Protein AF-A0A2U3LT02-F1 (afdb_monomer_lite)

Radius of gyration: 19.65 Å; chains: 1; bounding box: 51×32×59 Å

pLDDT: mean 93.74, std 5.95, range [63.38, 98.81]

Foldseek 3Di:
DQDDAAPDDCVVCVPFDQDPLLVVLVVLVDDDPSSSVNNVSSVCRVCVPPDDDDQDDQWDQGPQWIKGPLSWWDKDWDPFWAAWKKKKWKKAWQDFVVGFFWKKWDLAADDDPPDDAQRVSQTWIARPDQGQTAGSHVPGRGSLPPQKDQDDRDDDDRHAIKMKMWTDHLQFQKIWMWIDPPPPDQIDTGMIGGDNVSRHTGIMITIPHGRGIMMIIHPIDMDGPDPDSDDPSND

Structure (mmCIF, N/CA/C/O backbone):
data_AF-A0A2U3LT02-F1
#
_entry.id   AF-A0A2U3LT02-F1
#
loop_
_atom_site.group_PDB
_atom_site.id
_atom_site.type_symbol
_atom_site.label_atom_id
_atom_site.label_alt_id
_atom_site.label_comp_id
_atom_site.label_asym_id
_atom_site.label_entity_id
_atom_site.label_seq_id
_atom_site.pdbx_PDB_ins_code
_atom_site.Cartn_x
_atom_site.Cartn_y
_atom_site.Cartn_z
_atom_site.occupancy
_atom_site.B_iso_or_equiv
_atom_site.auth_seq_id
_atom_site.auth_comp_id
_atom_site.auth_asym_id
_atom_site.auth_atom_id
_atom_site.pdbx_PDB_model_num
ATOM 1 N N . MET A 1 1 ? -13.932 -11.355 22.261 1.00 63.38 1 MET A N 1
ATOM 2 C CA . MET A 1 1 ? -14.801 -10.478 21.441 1.00 63.38 1 MET A CA 1
ATOM 3 C C . MET A 1 1 ? -16.186 -10.502 22.062 1.00 63.38 1 MET A C 1
ATOM 5 O O . MET A 1 1 ? -16.592 -11.580 22.478 1.00 63.38 1 MET A O 1
ATOM 9 N N . ILE A 1 2 ? -16.863 -9.357 22.192 1.00 79.06 2 ILE A N 1
ATOM 10 C CA . ILE A 1 2 ? -18.193 -9.286 22.823 1.00 79.06 2 ILE A CA 1
ATOM 11 C C . ILE A 1 2 ? -19.246 -9.413 21.728 1.00 79.06 2 ILE A C 1
ATOM 13 O O . ILE A 1 2 ? -19.571 -8.445 21.043 1.00 79.06 2 ILE A O 1
ATOM 17 N N . SER A 1 3 ? -19.717 -10.637 21.525 1.00 83.12 3 SER A N 1
ATOM 18 C CA . SER A 1 3 ? -20.750 -10.956 20.541 1.00 83.12 3 SER A CA 1
ATOM 19 C C . SER A 1 3 ? -22.130 -10.474 21.000 1.00 83.12 3 SER A C 1
ATOM 21 O O . SER A 1 3 ? -22.385 -10.375 22.198 1.00 83.12 3 SER A O 1
ATOM 23 N N . GLY A 1 4 ? -23.031 -10.222 20.048 1.00 89.50 4 GLY A N 1
ATOM 24 C CA . GLY A 1 4 ? -24.403 -9.777 20.314 1.00 89.50 4 GLY A CA 1
ATOM 25 C C . GLY A 1 4 ? -24.747 -8.458 19.612 1.00 89.50 4 GLY A C 1
ATOM 26 O O . GLY A 1 4 ? -23.957 -7.985 18.792 1.00 89.50 4 GLY A O 1
ATOM 27 N N . PRO A 1 5 ? -25.927 -7.875 19.900 1.00 93.50 5 PRO A N 1
ATOM 28 C CA . PRO A 1 5 ? -26.317 -6.570 19.369 1.00 93.50 5 PRO A CA 1
ATOM 29 C C . PRO A 1 5 ? -25.385 -5.452 19.862 1.00 93.50 5 PRO A C 1
ATOM 31 O O . PRO A 1 5 ? -24.591 -5.644 20.787 1.00 93.50 5 PRO A O 1
ATOM 34 N N . SER A 1 6 ? -25.488 -4.271 19.243 1.00 94.94 6 SER A N 1
ATOM 35 C CA . SER A 1 6 ? -24.774 -3.082 19.719 1.00 94.94 6 SER A CA 1
ATOM 36 C C . SER A 1 6 ? -25.142 -2.790 21.171 1.00 94.94 6 SER A C 1
ATOM 38 O O . SER A 1 6 ? -26.323 -2.757 21.519 1.00 94.94 6 SER A O 1
ATOM 40 N N . ILE A 1 7 ? -24.135 -2.560 22.013 1.00 96.38 7 ILE A N 1
ATOM 41 C CA . ILE A 1 7 ? -24.358 -2.115 23.394 1.00 96.38 7 ILE A CA 1
ATOM 42 C C . ILE A 1 7 ? -24.510 -0.597 23.495 1.00 96.38 7 ILE A C 1
ATOM 44 O O . ILE A 1 7 ? -24.854 -0.110 24.575 1.00 96.38 7 ILE A O 1
ATOM 48 N N . TYR A 1 8 ? -24.237 0.139 22.410 1.00 96.69 8 TYR A N 1
ATOM 49 C CA . TYR A 1 8 ? -24.378 1.588 22.385 1.00 96.69 8 TYR A CA 1
ATOM 50 C C . TYR A 1 8 ? -25.844 1.978 22.530 1.00 96.69 8 TYR A C 1
ATOM 52 O O . TYR A 1 8 ? -26.693 1.612 21.721 1.00 96.69 8 TYR A O 1
ATOM 60 N N . ASP A 1 9 ? -26.109 2.789 23.541 1.00 96.06 9 ASP A N 1
ATOM 61 C CA . ASP A 1 9 ? -27.354 3.513 23.715 1.00 96.06 9 ASP A CA 1
ATOM 62 C C . ASP A 1 9 ? -26.999 4.951 24.089 1.00 96.06 9 ASP A C 1
ATOM 64 O O . ASP A 1 9 ? -26.159 5.192 24.963 1.00 96.06 9 ASP A O 1
ATOM 68 N N . ARG A 1 10 ? -27.633 5.921 23.428 1.00 94.75 10 ARG A N 1
ATOM 69 C CA . ARG A 1 10 ? -27.275 7.335 23.582 1.00 94.75 10 ARG A CA 1
ATOM 70 C C . ARG A 1 10 ? -27.433 7.814 25.026 1.00 94.75 10 ARG A C 1
ATOM 72 O O . ARG A 1 10 ? -26.634 8.630 25.478 1.00 94.75 10 ARG A O 1
ATOM 79 N N . ALA A 1 11 ? -28.434 7.318 25.755 1.00 96.25 11 ALA A N 1
ATOM 80 C CA . ALA A 1 11 ? -28.650 7.709 27.143 1.00 96.25 11 ALA A CA 1
ATOM 81 C C . ALA A 1 11 ? -27.605 7.079 28.077 1.00 96.25 11 ALA A C 1
ATOM 83 O O . ALA A 1 11 ? -27.086 7.776 28.953 1.00 96.25 11 ALA A O 1
ATOM 84 N N . ARG A 1 12 ? -27.248 5.805 27.861 1.00 94.62 12 ARG A N 1
ATOM 85 C CA . ARG A 1 12 ? -26.209 5.092 28.629 1.00 94.62 12 ARG A CA 1
ATOM 86 C C . ARG A 1 12 ? -24.814 5.686 28.439 1.00 94.62 12 ARG A C 1
ATOM 88 O O . ARG A 1 12 ? -24.060 5.755 29.403 1.00 94.62 12 ARG A O 1
ATOM 95 N N . PHE A 1 13 ? -24.483 6.128 27.227 1.00 96.56 13 PHE A N 1
ATOM 96 C CA . PHE A 1 13 ? -23.142 6.615 26.878 1.00 96.56 13 PHE A CA 1
ATOM 97 C C . PHE A 1 13 ? -22.995 8.142 26.919 1.00 96.56 13 PHE A C 1
ATOM 99 O O . PHE A 1 13 ? -21.921 8.651 26.622 1.00 96.56 13 PHE A O 1
ATOM 106 N N . ARG A 1 14 ? -24.026 8.894 27.332 1.00 95.50 14 ARG A N 1
ATOM 107 C CA . ARG A 1 14 ? -24.027 10.372 27.287 1.00 95.50 14 ARG A CA 1
ATOM 108 C C . ARG A 1 14 ? -22.868 11.057 28.028 1.00 95.50 14 ARG A C 1
ATOM 110 O O . ARG A 1 14 ? -22.516 12.174 27.678 1.00 95.50 14 ARG A O 1
ATOM 117 N N . ASN A 1 15 ? -22.321 10.408 29.059 1.00 95.44 15 ASN A N 1
ATOM 118 C CA . ASN A 1 15 ? -21.238 10.930 29.903 1.00 95.44 15 ASN A CA 1
ATOM 119 C C . ASN A 1 15 ? -19.912 10.177 29.694 1.00 95.44 15 ASN A C 1
ATOM 121 O O . ASN A 1 15 ? -18.963 10.390 30.445 1.00 95.44 15 ASN A O 1
ATOM 125 N N . VAL A 1 16 ? -19.859 9.262 28.725 1.00 96.94 16 VAL A N 1
ATOM 126 C CA . VAL A 1 16 ? -18.651 8.505 28.399 1.00 96.94 16 VAL A CA 1
ATOM 127 C C . VAL A 1 16 ? -17.883 9.277 27.334 1.00 96.94 16 VAL A C 1
ATOM 129 O O . VAL A 1 16 ? -18.440 9.616 26.291 1.00 96.94 16 VAL A O 1
ATOM 132 N N . VAL A 1 17 ? -16.602 9.543 27.585 1.00 94.94 17 VAL A N 1
ATOM 133 C CA . VAL A 1 17 ? -15.714 10.139 26.582 1.00 94.94 17 VAL A CA 1
ATOM 134 C C . VAL A 1 17 ? -15.254 9.032 25.641 1.00 94.94 17 VAL A C 1
ATOM 136 O O . VAL A 1 17 ? -14.411 8.214 26.007 1.00 94.94 17 VAL A O 1
ATOM 139 N N . LEU A 1 18 ? -15.828 8.995 24.440 1.00 93.44 18 LEU A N 1
ATOM 140 C CA . LEU A 1 18 ? -15.434 8.042 23.410 1.00 93.44 18 LEU A CA 1
ATOM 141 C C . LEU A 1 18 ? -14.112 8.469 22.767 1.00 93.44 18 LEU A C 1
ATOM 143 O O . LEU A 1 18 ? -13.862 9.653 22.536 1.00 93.44 18 LEU A O 1
ATOM 147 N N . ARG A 1 19 ? -13.245 7.499 22.470 1.00 87.25 19 ARG A N 1
ATOM 148 C CA . ARG A 1 19 ? -12.036 7.753 21.672 1.00 87.25 19 ARG A CA 1
ATOM 149 C C . ARG A 1 19 ? -12.399 7.970 20.196 1.00 87.25 19 ARG A C 1
ATOM 151 O O . ARG A 1 19 ? -13.387 7.392 19.740 1.00 87.25 19 ARG A O 1
ATOM 158 N N . PRO A 1 20 ? -11.551 8.666 19.409 1.00 80.50 20 PRO A N 1
ATOM 159 C CA . PRO A 1 20 ? -11.800 8.881 17.981 1.00 80.50 20 PRO A CA 1
ATOM 160 C C . PRO A 1 20 ? -12.071 7.590 17.195 1.00 80.50 20 PRO A C 1
ATOM 162 O O . PRO A 1 20 ? -12.988 7.543 16.384 1.00 80.50 20 PRO A O 1
ATOM 165 N N . GLU A 1 21 ? -11.334 6.507 17.475 1.00 77.50 21 GLU A N 1
ATOM 166 C CA . GLU A 1 21 ? -11.564 5.209 16.818 1.00 77.50 21 GLU A CA 1
ATOM 167 C C . GLU A 1 21 ? -12.936 4.600 17.161 1.00 77.50 21 GLU A C 1
ATOM 169 O O . GLU A 1 21 ? -13.558 3.962 16.310 1.00 77.50 21 GLU A O 1
ATOM 174 N N . THR A 1 22 ? -13.428 4.808 18.387 1.00 89.31 22 THR A N 1
ATOM 175 C CA . THR A 1 22 ? -14.737 4.319 18.832 1.00 89.31 22 THR A CA 1
ATOM 176 C C . THR A 1 22 ? -15.849 5.109 18.161 1.00 89.31 22 THR A C 1
ATOM 178 O O . THR A 1 22 ? -16.798 4.512 17.660 1.00 89.31 22 THR A O 1
ATOM 181 N N . GLU A 1 23 ? -15.720 6.437 18.098 1.00 89.00 23 GLU A N 1
ATOM 182 C CA . GLU A 1 23 ? -16.675 7.311 17.408 1.00 89.00 23 GLU A CA 1
ATOM 183 C C . GLU A 1 23 ? -16.735 7.005 15.910 1.00 89.00 23 GLU A C 1
ATOM 185 O O . GLU A 1 23 ? -17.820 6.833 15.352 1.00 89.00 23 GLU A O 1
ATOM 190 N N . GLN A 1 24 ? -15.574 6.869 15.269 1.00 78.88 24 GLN A N 1
ATOM 191 C CA . GLN A 1 24 ? -15.480 6.556 13.848 1.00 78.88 24 GLN A CA 1
ATOM 192 C C . GLN A 1 24 ? -16.091 5.187 13.537 1.00 78.88 24 GLN A C 1
ATOM 194 O O . GLN A 1 24 ? -16.801 5.043 12.540 1.00 78.88 24 GLN A O 1
ATOM 199 N N . LEU A 1 25 ? -15.840 4.179 14.380 1.00 82.44 25 LEU A N 1
ATOM 200 C CA . LEU A 1 25 ? -16.425 2.853 14.201 1.00 82.44 25 LEU A CA 1
ATOM 201 C C . LEU A 1 25 ? -17.931 2.857 14.492 1.00 82.44 25 LEU A C 1
ATOM 203 O O . LEU A 1 25 ? -18.671 2.163 13.805 1.00 82.44 25 LEU A O 1
ATOM 207 N N . LEU A 1 26 ? -18.406 3.651 15.455 1.00 91.00 26 LEU A N 1
ATOM 208 C CA . LEU A 1 26 ? -19.832 3.805 15.747 1.00 91.00 26 LEU A CA 1
ATOM 209 C C . LEU A 1 26 ? -20.594 4.402 14.554 1.00 91.00 26 LEU A C 1
ATOM 211 O O . LEU A 1 26 ? -21.665 3.909 14.207 1.00 91.00 26 LEU A O 1
ATOM 215 N N . GLN A 1 27 ? -20.025 5.413 13.890 1.00 87.56 27 GLN A N 1
ATOM 216 C CA . GLN A 1 27 ? -20.626 6.059 12.713 1.00 87.56 27 GLN A CA 1
ATOM 217 C C . GLN A 1 27 ? -20.763 5.121 11.502 1.00 87.56 27 GLN A C 1
ATOM 219 O O . GLN A 1 27 ? -21.614 5.349 10.646 1.00 87.56 27 GLN A O 1
ATOM 224 N N . GLN A 1 28 ? -19.966 4.050 11.440 1.00 82.25 28 GLN A N 1
ATOM 225 C CA . GLN A 1 28 ? -19.998 3.068 10.349 1.00 82.25 28 GLN A CA 1
ATOM 226 C C . GLN A 1 28 ? -21.152 2.058 10.459 1.00 82.25 28 GLN A C 1
ATOM 228 O O . GLN A 1 28 ? -21.311 1.239 9.559 1.00 82.25 28 GLN A O 1
ATOM 233 N N . ASN A 1 29 ? -21.952 2.087 11.535 1.00 86.50 29 ASN A N 1
ATOM 234 C CA . ASN A 1 29 ? -23.017 1.106 11.803 1.00 86.50 29 ASN A CA 1
ATOM 235 C C . ASN A 1 29 ? -22.556 -0.355 11.585 1.00 86.50 29 ASN A C 1
ATOM 237 O O . ASN A 1 29 ? -23.134 -1.086 10.773 1.00 86.50 29 ASN A O 1
ATOM 241 N N . PRO A 1 30 ? -21.486 -0.790 12.275 1.00 85.44 30 PRO A N 1
ATOM 242 C CA . PRO A 1 30 ? -20.782 -2.016 11.945 1.00 85.44 30 PRO A CA 1
ATOM 243 C C . PRO A 1 30 ? -21.612 -3.259 12.273 1.00 85.44 30 PRO A C 1
ATOM 245 O O . PRO A 1 30 ? -22.460 -3.260 13.166 1.00 85.44 30 PRO A O 1
ATOM 248 N N . SER A 1 31 ? -21.295 -4.361 11.596 1.00 86.31 31 SER A N 1
ATOM 249 C CA . SER A 1 31 ? -21.893 -5.679 11.832 1.00 86.31 31 SER A CA 1
ATOM 250 C C . SER A 1 31 ? -20.818 -6.752 12.065 1.00 86.31 31 SER A C 1
ATOM 252 O O . SER A 1 31 ? -19.615 -6.501 11.944 1.00 86.31 31 SER A O 1
ATOM 254 N N . GLY A 1 32 ? -21.233 -7.954 12.476 1.00 87.50 32 GLY A N 1
ATOM 255 C CA . GLY A 1 32 ? -20.336 -9.102 12.649 1.00 87.50 32 GLY A CA 1
ATOM 256 C C . GLY A 1 32 ? -19.151 -8.830 13.587 1.00 87.50 32 GLY A C 1
ATOM 257 O O . GLY A 1 32 ? -19.319 -8.360 14.714 1.00 87.50 32 GLY A O 1
ATOM 258 N N . GLN A 1 33 ? -17.931 -9.127 13.130 1.00 82.75 33 GLN A N 1
ATOM 259 C CA . GLN A 1 33 ? -16.714 -8.912 13.924 1.00 82.75 33 GLN A CA 1
ATOM 260 C C . GLN A 1 33 ? -16.462 -7.432 14.244 1.00 82.75 33 GLN A C 1
ATOM 262 O O . GLN A 1 33 ? -15.985 -7.116 15.334 1.00 82.75 33 GLN A O 1
ATOM 267 N N . GLN A 1 34 ? -16.813 -6.515 13.340 1.00 82.38 34 GLN A N 1
ATOM 268 C CA . GLN A 1 34 ? -16.650 -5.084 13.591 1.00 82.38 34 GLN A CA 1
ATOM 269 C C . GLN A 1 34 ? -17.609 -4.588 14.674 1.00 82.38 34 GLN A C 1
ATOM 271 O O . GLN A 1 34 ? -17.206 -3.785 15.510 1.00 82.38 34 GLN A O 1
ATOM 276 N N . LEU A 1 35 ? -18.832 -5.129 14.734 1.00 90.25 35 LEU A N 1
ATOM 277 C CA . LEU A 1 35 ? -19.764 -4.847 15.829 1.00 90.25 35 LEU A CA 1
ATOM 278 C C . LEU A 1 35 ? -19.231 -5.360 17.168 1.00 90.25 35 LEU A C 1
ATOM 280 O O . LEU A 1 35 ? -19.237 -4.644 18.166 1.00 90.25 35 LEU A O 1
ATOM 284 N N . ALA A 1 36 ? -18.707 -6.585 17.188 1.00 89.31 36 ALA A N 1
ATOM 285 C CA . ALA A 1 36 ? -18.124 -7.146 18.402 1.00 89.31 36 ALA A CA 1
ATOM 286 C C . ALA A 1 36 ? -16.883 -6.367 18.879 1.00 89.31 36 ALA A C 1
ATOM 288 O O . ALA A 1 36 ? -16.612 -6.302 20.083 1.00 89.31 36 ALA A O 1
ATOM 289 N N . ARG A 1 37 ? -16.143 -5.750 17.947 1.00 87.81 37 ARG A N 1
ATOM 290 C CA . ARG A 1 37 ? -15.075 -4.796 18.256 1.00 87.81 37 ARG A CA 1
ATOM 291 C C . ARG A 1 37 ? -15.627 -3.477 18.794 1.00 87.81 37 ARG A C 1
ATOM 293 O O . ARG A 1 37 ? -15.114 -3.014 19.807 1.00 87.81 37 ARG A O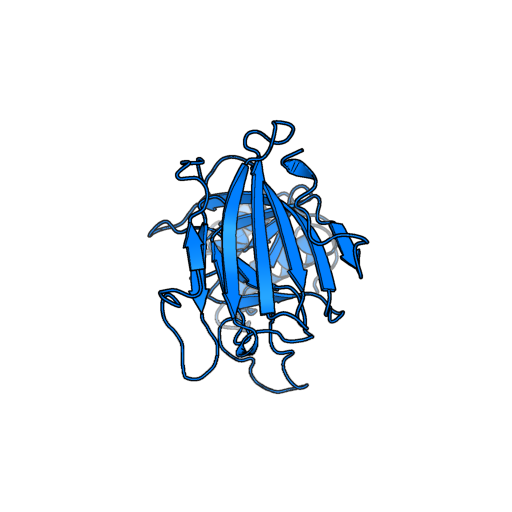 1
ATOM 300 N N . LEU A 1 38 ? -16.650 -2.896 18.165 1.00 91.38 38 LEU A N 1
ATOM 301 C CA . LEU A 1 38 ? -17.301 -1.675 18.651 1.00 91.38 38 LEU A CA 1
ATOM 302 C C . LEU A 1 38 ? -17.771 -1.857 20.098 1.00 91.38 38 LEU A C 1
ATOM 304 O O . LEU A 1 38 ? -17.440 -1.047 20.956 1.00 91.38 38 LEU A O 1
ATOM 308 N N . ASN A 1 39 ? -18.440 -2.972 20.394 1.00 95.50 39 ASN A N 1
ATOM 309 C CA . ASN A 1 39 ? -18.869 -3.310 21.750 1.00 95.50 39 ASN A CA 1
ATOM 310 C C . ASN A 1 39 ? -17.696 -3.373 22.742 1.00 95.50 39 ASN A C 1
ATOM 312 O O . ASN A 1 39 ? -17.829 -2.932 23.880 1.00 95.50 39 ASN A O 1
ATOM 316 N N . LYS A 1 40 ? -16.534 -3.882 22.319 1.00 93.00 40 LYS A N 1
ATOM 317 C CA . LYS A 1 40 ? -15.322 -3.891 23.149 1.00 93.00 40 LYS A CA 1
ATOM 318 C C . LYS A 1 40 ? -14.806 -2.480 23.426 1.00 93.00 40 LYS A C 1
ATOM 320 O O . LYS A 1 40 ? -14.565 -2.157 24.584 1.00 93.00 40 LYS A O 1
ATOM 325 N N . LEU A 1 41 ? -14.681 -1.651 22.391 1.00 92.31 41 LEU A N 1
ATOM 326 C CA . LEU A 1 41 ? -14.196 -0.275 22.528 1.00 92.31 41 LEU A CA 1
ATOM 327 C C . LEU A 1 41 ? -15.123 0.571 23.410 1.00 92.31 41 LEU A C 1
ATOM 329 O O . LEU A 1 41 ? -14.647 1.293 24.277 1.00 92.31 41 LEU A O 1
ATOM 333 N N . LEU A 1 42 ? -16.440 0.406 23.261 1.00 95.56 42 LEU A N 1
ATOM 334 C CA . LEU A 1 42 ? -17.440 1.060 24.105 1.00 95.56 42 LEU A CA 1
ATOM 335 C C . LEU A 1 42 ? -17.283 0.695 25.588 1.00 95.56 42 LEU A C 1
ATOM 337 O O . LEU A 1 42 ? -17.382 1.574 26.440 1.00 95.56 42 LEU A O 1
ATOM 341 N N . LEU A 1 43 ? -17.022 -0.576 25.918 1.00 95.81 43 LEU A N 1
ATOM 342 C CA . LEU A 1 43 ? -16.752 -0.957 27.308 1.00 95.81 43 LEU A CA 1
ATOM 343 C C . LEU A 1 43 ? -15.437 -0.366 27.820 1.00 95.81 43 LEU A C 1
ATOM 345 O O . LEU A 1 43 ? -15.406 0.148 28.932 1.00 95.81 43 LEU A O 1
ATOM 349 N N . GLU A 1 44 ? -14.364 -0.417 27.033 1.00 94.56 44 GLU A N 1
ATOM 350 C CA . GLU A 1 44 ? -13.074 0.164 27.428 1.00 94.56 44 GLU A CA 1
ATOM 351 C C . GLU A 1 44 ? -13.176 1.672 27.695 1.00 94.56 44 GLU A C 1
ATOM 353 O O . GLU A 1 44 ? -12.587 2.167 28.654 1.00 94.56 44 GLU A O 1
ATOM 358 N N . ASP A 1 45 ? -13.956 2.390 26.884 1.00 94.62 45 ASP A N 1
ATOM 359 C CA . ASP A 1 45 ? -14.185 3.827 27.048 1.00 94.62 45 ASP A CA 1
ATOM 360 C C . ASP A 1 45 ? -15.081 4.128 28.260 1.00 94.62 45 ASP A C 1
ATOM 362 O O . ASP A 1 45 ? -14.866 5.120 28.954 1.00 94.62 45 ASP A O 1
ATOM 366 N N . ALA A 1 46 ? -16.058 3.261 28.555 1.00 96.44 46 ALA A N 1
ATOM 367 C CA . ALA A 1 46 ? -16.940 3.395 29.716 1.00 96.44 46 ALA A CA 1
ATOM 368 C C . ALA A 1 46 ? -16.259 3.038 31.051 1.00 96.44 46 ALA A C 1
ATOM 370 O O . ALA A 1 46 ? -16.673 3.542 32.095 1.00 96.44 46 ALA A O 1
ATOM 371 N N . TYR A 1 47 ? -15.222 2.194 31.025 1.00 95.56 47 TYR A N 1
ATOM 372 C CA . TYR A 1 47 ? -14.519 1.702 32.216 1.00 95.56 47 TYR A CA 1
ATOM 373 C C . TYR A 1 47 ? -12.986 1.859 32.114 1.00 95.56 47 TYR A C 1
ATOM 375 O O . TYR A 1 47 ? -12.255 0.880 32.275 1.00 95.56 47 TYR A O 1
ATOM 383 N N . PRO A 1 48 ? -12.455 3.078 31.896 1.00 92.94 48 PRO A N 1
ATOM 384 C CA . PRO A 1 48 ? -11.037 3.289 31.591 1.00 92.94 48 PRO A CA 1
ATOM 385 C C . PRO A 1 48 ? -10.082 2.995 32.762 1.00 92.94 48 PRO A C 1
ATOM 387 O O . PRO A 1 48 ? -8.882 2.866 32.537 1.00 92.94 48 PRO A O 1
ATOM 390 N N . GLY A 1 49 ? -10.591 2.921 33.998 1.00 93.62 49 GLY A N 1
ATOM 391 C CA . GLY A 1 49 ? -9.820 2.527 35.185 1.00 93.62 49 GLY A CA 1
ATOM 392 C C . GLY A 1 49 ? -9.789 1.016 35.442 1.00 93.62 49 GLY A C 1
ATOM 393 O O . GLY A 1 49 ? -8.893 0.543 36.130 1.00 93.62 49 GLY A O 1
ATOM 394 N N . GLU A 1 50 ? -10.734 0.266 34.867 1.00 95.62 50 GLU A N 1
ATOM 395 C CA . GLU A 1 50 ? -10.905 -1.176 35.113 1.00 95.62 50 GLU A CA 1
ATOM 396 C C . GLU A 1 50 ? -10.460 -2.024 33.918 1.00 95.62 50 GLU A C 1
ATOM 398 O O . GLU A 1 50 ? -10.029 -3.167 34.070 1.00 95.62 50 GLU A O 1
ATOM 403 N N . LEU A 1 51 ? -10.577 -1.478 32.704 1.00 91.75 51 LEU A N 1
ATOM 404 C CA . LEU A 1 51 ? -10.259 -2.176 31.469 1.00 91.75 51 LEU A CA 1
ATOM 405 C C . LEU A 1 51 ? -9.024 -1.571 30.811 1.00 91.75 51 LEU A C 1
ATOM 407 O O . LEU A 1 51 ? -8.967 -0.381 30.500 1.00 91.75 51 LEU A O 1
ATOM 411 N N . ALA A 1 52 ? -8.043 -2.429 30.531 1.00 86.25 52 ALA A N 1
ATOM 412 C CA . ALA A 1 52 ? -6.929 -2.062 29.675 1.00 86.25 52 ALA A CA 1
ATOM 413 C C . ALA A 1 52 ? -7.447 -1.735 28.269 1.00 86.25 52 ALA A C 1
ATOM 415 O O . ALA A 1 52 ? -8.212 -2.502 27.677 1.00 86.25 52 ALA A O 1
ATOM 416 N N . LYS A 1 53 ? -6.992 -0.608 27.720 1.00 84.81 53 LYS A N 1
ATOM 417 C CA . LYS A 1 53 ? -7.318 -0.214 26.349 1.00 84.81 53 LYS A CA 1
ATOM 418 C C . LYS A 1 53 ? -6.729 -1.226 25.374 1.00 84.81 53 LYS A C 1
ATOM 420 O O . LYS A 1 53 ? -5.544 -1.559 25.448 1.00 84.81 53 LYS A O 1
ATOM 425 N N . SER A 1 54 ? -7.546 -1.684 24.433 1.00 76.62 54 SER A N 1
ATOM 426 C CA . SER A 1 54 ? -7.053 -2.433 23.287 1.00 76.62 54 SER A CA 1
ATOM 427 C C . SER A 1 54 ? -6.080 -1.581 22.496 1.00 76.62 54 SER A C 1
ATOM 429 O O . SER A 1 54 ? -6.296 -0.382 22.315 1.00 76.62 54 SER A O 1
ATOM 431 N N . VAL A 1 55 ? -5.045 -2.229 21.963 1.00 70.00 55 VAL A N 1
ATOM 432 C CA . VAL A 1 55 ? -4.253 -1.632 20.891 1.00 70.00 55 VAL A CA 1
ATOM 433 C C . VAL A 1 55 ? -5.188 -1.314 19.727 1.00 70.00 55 VAL A C 1
ATOM 435 O O . VAL A 1 55 ? -5.962 -2.165 19.276 1.00 70.00 55 VAL A O 1
ATOM 438 N N . SER A 1 56 ? -5.147 -0.068 19.276 1.00 69.25 56 SER A N 1
ATOM 439 C CA . SER A 1 56 ? -5.880 0.385 18.104 1.00 69.25 56 SER A CA 1
ATOM 440 C C . SER A 1 56 ? -5.416 -0.423 16.893 1.00 69.25 56 SER A C 1
ATOM 442 O O . SER A 1 56 ? -4.220 -0.542 16.614 1.00 69.25 56 SER A O 1
ATOM 444 N N . THR A 1 57 ? -6.348 -1.042 16.165 1.00 75.25 57 THR A N 1
ATOM 445 C CA . THR A 1 57 ? -5.963 -1.787 14.957 1.00 75.25 57 THR A CA 1
ATOM 446 C C . THR A 1 57 ? -5.441 -0.795 13.926 1.00 75.25 57 THR A C 1
ATOM 448 O O . THR A 1 57 ? -6.154 0.156 13.616 1.00 75.25 57 THR A O 1
ATOM 451 N N . GLY A 1 58 ? -4.272 -1.034 13.335 1.00 86.69 58 GLY A N 1
ATOM 452 C CA . GLY A 1 58 ? -3.748 -0.156 12.279 1.00 86.69 58 GLY A CA 1
ATOM 453 C C . GLY A 1 58 ? -4.588 -0.130 11.000 1.00 86.69 58 GLY A C 1
ATOM 454 O O . GLY A 1 58 ? -4.555 0.853 10.270 1.00 86.69 58 GLY A O 1
ATOM 455 N N . TRP A 1 59 ? -5.359 -1.193 10.748 1.00 91.56 59 TRP A N 1
ATOM 456 C CA . TRP A 1 59 ? -6.068 -1.411 9.488 1.00 91.56 59 TRP A CA 1
ATOM 457 C C . TRP A 1 59 ? -7.437 -2.052 9.713 1.00 91.56 59 TRP A C 1
ATOM 459 O O . TRP A 1 59 ? -7.609 -2.862 10.631 1.00 91.56 59 TRP A O 1
ATOM 469 N N . VAL A 1 60 ? -8.403 -1.706 8.866 1.00 88.88 60 VAL A N 1
ATOM 470 C CA . VAL A 1 60 ? -9.763 -2.263 8.838 1.00 88.88 60 VAL A CA 1
ATOM 471 C C . VAL A 1 60 ? -10.223 -2.484 7.398 1.00 88.88 60 VAL A C 1
ATOM 473 O O . VAL A 1 60 ? -9.582 -2.025 6.461 1.00 88.88 60 VAL A O 1
ATOM 476 N N . VAL A 1 61 ? -11.346 -3.177 7.216 1.00 87.88 61 VAL A N 1
ATOM 477 C CA . VAL A 1 61 ? -12.075 -3.184 5.940 1.00 87.88 61 VAL A CA 1
ATOM 478 C C . VAL A 1 61 ? -13.275 -2.255 6.077 1.00 87.88 61 VAL A C 1
ATOM 480 O O . VAL A 1 61 ? -14.091 -2.454 6.971 1.00 87.88 61 VAL A O 1
ATOM 483 N N . LYS A 1 62 ? -13.394 -1.251 5.218 1.00 83.44 62 LYS A N 1
ATOM 484 C CA . LYS A 1 62 ? -14.470 -0.257 5.226 1.00 83.44 62 LYS A CA 1
ATOM 485 C C . LYS A 1 62 ? -14.953 -0.064 3.794 1.00 83.44 62 LYS A C 1
ATOM 487 O O . LYS A 1 62 ? -14.141 0.193 2.913 1.00 83.44 62 LYS A O 1
ATOM 492 N N . ASP A 1 63 ? -16.251 -0.240 3.558 1.00 87.62 63 ASP A N 1
ATOM 493 C CA . ASP A 1 63 ? -16.885 -0.037 2.245 1.00 87.62 63 ASP A CA 1
ATOM 494 C C . ASP A 1 63 ? -16.182 -0.774 1.083 1.00 87.62 63 ASP A C 1
ATOM 496 O O . ASP A 1 63 ? -16.036 -0.260 -0.024 1.00 87.62 63 ASP A O 1
ATOM 500 N N . GLY A 1 64 ? -15.700 -1.995 1.347 1.00 89.56 64 GLY A N 1
ATOM 501 C CA . GLY A 1 64 ? -14.971 -2.813 0.369 1.00 89.56 64 GLY A CA 1
ATOM 502 C C . GLY A 1 64 ? -13.503 -2.422 0.152 1.00 89.56 64 GLY A C 1
ATOM 503 O O . GLY A 1 64 ? -12.827 -3.056 -0.656 1.00 89.56 64 GLY A O 1
ATOM 504 N N . ALA A 1 65 ? -12.987 -1.428 0.878 1.00 95.56 65 ALA A N 1
ATOM 505 C CA . ALA A 1 65 ? -11.580 -1.045 0.878 1.00 95.56 65 ALA A CA 1
ATOM 506 C C . ALA A 1 65 ? -10.871 -1.499 2.158 1.00 95.56 65 ALA A C 1
ATOM 508 O O . ALA A 1 65 ? -11.418 -1.439 3.257 1.00 95.56 65 ALA A O 1
ATOM 509 N N . MET A 1 66 ? -9.619 -1.920 2.027 1.00 96.38 66 MET A N 1
ATOM 510 C CA . MET A 1 66 ? -8.673 -1.956 3.133 1.00 96.38 66 MET A CA 1
ATOM 511 C C . MET A 1 66 ? -8.298 -0.513 3.481 1.00 96.38 66 MET A C 1
ATOM 513 O O . MET A 1 66 ? -7.751 0.197 2.642 1.00 96.38 66 MET A O 1
ATOM 517 N N . ALA A 1 67 ? -8.602 -0.087 4.703 1.00 95.31 67 ALA A N 1
ATOM 518 C CA . ALA A 1 67 ? -8.422 1.280 5.164 1.00 95.31 67 ALA A CA 1
ATOM 519 C C . ALA A 1 67 ? -7.470 1.337 6.361 1.00 95.31 67 ALA A C 1
ATOM 521 O O . ALA A 1 67 ? -7.624 0.555 7.309 1.00 95.31 67 ALA A O 1
ATOM 522 N N . SER A 1 68 ? -6.508 2.258 6.345 1.00 94.06 68 SER A N 1
ATOM 523 C CA . SER A 1 68 ? -5.749 2.583 7.553 1.00 94.06 68 SER A CA 1
ATOM 524 C C . SER A 1 68 ? -6.635 3.360 8.532 1.00 94.06 68 SER A C 1
ATOM 526 O O . SER A 1 68 ? -7.603 4.025 8.160 1.00 94.06 68 SER A O 1
ATOM 528 N N . THR A 1 69 ? -6.327 3.249 9.820 1.00 89.94 69 THR A N 1
ATOM 529 C CA . THR A 1 69 ? -7.106 3.895 10.891 1.00 89.94 69 THR A CA 1
ATOM 530 C C . THR A 1 69 ? -6.448 5.158 11.439 1.00 89.94 69 THR A C 1
ATOM 532 O O . THR A 1 69 ? -6.936 5.723 12.415 1.00 89.94 69 THR A O 1
ATOM 535 N N . GLY A 1 70 ? -5.302 5.564 10.886 1.00 87.75 70 GLY A N 1
ATOM 536 C CA . GLY A 1 70 ? -4.475 6.637 11.436 1.00 87.75 70 GLY A CA 1
ATOM 537 C C . GLY A 1 70 ? -3.863 6.309 12.803 1.00 87.75 70 GLY A C 1
ATOM 538 O O . GLY A 1 70 ? -3.328 7.199 13.461 1.00 87.75 70 GLY A O 1
ATOM 539 N N . SER A 1 71 ? -3.927 5.061 13.276 1.00 86.19 71 SER A N 1
ATOM 540 C CA . SER A 1 71 ? -3.571 4.748 14.661 1.00 86.19 71 SER A CA 1
ATOM 541 C C . SER A 1 71 ? -2.080 4.828 14.995 1.00 86.19 71 SER A C 1
ATOM 543 O O . SER A 1 71 ? -1.713 4.799 16.171 1.00 86.19 71 SER A O 1
ATOM 545 N N . GLY A 1 72 ? -1.212 4.915 13.989 1.00 85.81 72 GLY A N 1
ATOM 546 C CA . GLY A 1 72 ? 0.228 4.946 14.191 1.00 85.81 72 GLY A CA 1
ATOM 547 C C . GLY A 1 72 ? 1.004 4.861 12.888 1.00 85.81 72 GLY A C 1
ATOM 548 O O . GLY A 1 72 ? 0.463 5.065 11.812 1.00 85.81 72 GLY A O 1
ATOM 549 N N . ARG A 1 73 ? 2.284 4.514 12.991 1.00 90.88 73 ARG A N 1
ATOM 550 C CA . ARG A 1 73 ? 3.106 4.091 11.856 1.00 90.88 73 ARG A CA 1
ATOM 551 C C . ARG A 1 73 ? 3.116 2.570 11.796 1.00 90.88 73 ARG A C 1
ATOM 553 O O . ARG A 1 73 ? 3.303 1.917 12.824 1.00 90.88 73 ARG A O 1
ATOM 560 N N . GLY A 1 74 ? 2.950 1.994 10.612 1.00 92.50 74 GLY A N 1
ATOM 561 C CA . GLY A 1 74 ? 3.022 0.545 10.459 1.00 92.50 74 GLY A CA 1
ATOM 562 C C . GLY A 1 74 ? 2.626 0.057 9.079 1.00 92.50 74 GLY A C 1
ATOM 563 O O . GLY A 1 74 ? 2.318 0.840 8.184 1.00 92.50 74 GLY A O 1
ATOM 564 N N . VAL A 1 75 ? 2.628 -1.262 8.922 1.00 95.19 75 VAL A N 1
ATOM 565 C CA . VAL A 1 75 ? 2.327 -1.925 7.655 1.00 95.19 75 VAL A CA 1
ATOM 566 C C . VAL A 1 75 ? 1.293 -3.027 7.830 1.00 95.19 75 VAL A C 1
ATOM 568 O O . VAL A 1 75 ? 1.206 -3.652 8.888 1.00 95.19 75 VAL A O 1
ATOM 571 N N . ILE A 1 76 ? 0.547 -3.290 6.765 1.00 95.44 76 ILE A N 1
ATOM 572 C CA . ILE A 1 76 ? -0.104 -4.575 6.514 1.00 95.44 76 ILE A CA 1
ATOM 573 C C . ILE A 1 76 ? 0.539 -5.173 5.265 1.00 95.44 76 ILE A C 1
ATOM 575 O O . ILE A 1 76 ? 0.859 -4.448 4.327 1.00 95.44 76 ILE A O 1
ATOM 579 N N . TYR A 1 77 ? 0.801 -6.476 5.261 1.00 97.38 77 TYR A N 1
ATOM 580 C CA . TYR A 1 77 ? 1.607 -7.098 4.213 1.00 97.38 77 TYR A CA 1
ATOM 581 C C . TYR A 1 77 ? 1.125 -8.499 3.861 1.00 97.38 77 TYR A C 1
ATOM 583 O O . TYR A 1 77 ? 0.395 -9.143 4.619 1.00 97.38 77 TYR A O 1
ATOM 591 N N . THR A 1 78 ? 1.520 -8.971 2.683 1.00 98.06 78 THR A N 1
ATOM 592 C CA . THR A 1 78 ? 1.075 -10.260 2.159 1.00 98.06 78 THR A CA 1
ATOM 593 C C . THR A 1 78 ? 1.601 -11.437 2.983 1.00 98.06 78 THR A C 1
ATOM 595 O O . THR A 1 78 ? 2.767 -11.506 3.380 1.00 98.06 78 THR A O 1
ATOM 598 N N . ALA A 1 79 ? 0.744 -12.439 3.186 1.00 96.25 79 ALA A N 1
ATOM 599 C CA . ALA A 1 79 ? 1.148 -13.695 3.817 1.00 96.25 79 ALA A CA 1
ATOM 600 C C . ALA A 1 79 ? 2.165 -14.480 2.967 1.00 96.25 79 ALA A C 1
ATOM 602 O O . ALA A 1 79 ? 2.987 -15.203 3.520 1.00 96.25 79 ALA A O 1
ATOM 603 N N . LYS A 1 80 ? 2.114 -14.317 1.638 1.00 97.50 80 LYS A N 1
ATOM 604 C CA . LYS A 1 80 ? 3.061 -14.896 0.677 1.00 97.50 80 LYS A CA 1
ATOM 605 C C . LYS A 1 80 ? 4.204 -13.932 0.369 1.00 97.50 80 LYS A C 1
ATOM 607 O O . LYS A 1 80 ? 4.013 -12.715 0.444 1.00 97.50 80 LYS A O 1
ATOM 612 N N . ASP A 1 81 ? 5.336 -14.505 -0.021 1.00 98.50 81 ASP A N 1
ATOM 613 C CA . ASP A 1 81 ? 6.482 -13.794 -0.584 1.00 98.50 81 ASP A CA 1
ATOM 614 C C . ASP A 1 81 ? 6.467 -13.870 -2.111 1.00 98.50 81 ASP A C 1
ATOM 616 O O . ASP A 1 81 ? 6.025 -14.869 -2.684 1.00 98.50 81 ASP A O 1
ATOM 620 N N . TYR A 1 82 ? 6.955 -12.814 -2.756 1.00 98.56 82 TYR A N 1
ATOM 621 C CA . TYR A 1 82 ? 6.996 -12.670 -4.206 1.00 98.56 82 TYR A CA 1
ATOM 622 C C . TYR A 1 82 ? 8.396 -12.238 -4.647 1.00 98.56 82 TYR A C 1
ATOM 624 O O . TYR A 1 82 ? 9.016 -11.381 -4.018 1.00 98.56 82 TYR A O 1
ATOM 632 N N . GLY A 1 83 ? 8.897 -12.852 -5.721 1.00 98.06 83 GLY A N 1
ATOM 633 C CA . GLY A 1 83 ? 10.145 -12.454 -6.378 1.00 98.06 83 GLY A CA 1
ATOM 634 C C . GLY A 1 83 ? 9.882 -11.562 -7.583 1.00 98.06 83 GLY A C 1
ATOM 635 O O . GLY A 1 83 ? 10.332 -10.421 -7.618 1.00 98.06 83 GLY A O 1
ATOM 636 N N . ARG A 1 84 ? 9.097 -12.066 -8.540 1.00 98.31 84 ARG A N 1
ATOM 637 C CA . ARG A 1 84 ? 8.646 -11.321 -9.715 1.00 98.31 84 ARG A CA 1
ATOM 638 C C . ARG A 1 84 ? 7.126 -11.248 -9.723 1.00 98.31 84 ARG A C 1
ATOM 640 O O . ARG A 1 84 ? 6.451 -12.264 -9.540 1.00 98.31 84 ARG A O 1
ATOM 647 N N . TYR A 1 85 ? 6.581 -10.047 -9.870 1.00 98.62 85 TYR A N 1
ATOM 648 C CA . TYR A 1 85 ? 5.140 -9.842 -9.779 1.00 98.62 85 TYR A CA 1
ATOM 649 C C . TYR A 1 85 ? 4.676 -8.558 -10.457 1.00 98.62 85 TYR A C 1
ATOM 651 O O . TYR A 1 85 ? 5.416 -7.583 -10.578 1.00 98.62 85 TYR A O 1
ATOM 659 N N . ARG A 1 86 ? 3.395 -8.557 -10.818 1.00 98.69 86 ARG A N 1
ATOM 660 C CA . ARG A 1 86 ? 2.613 -7.362 -11.122 1.00 98.69 86 ARG A CA 1
ATOM 661 C C . ARG A 1 86 ? 1.529 -7.231 -10.062 1.00 98.69 86 ARG A C 1
ATOM 663 O O . ARG A 1 86 ? 0.726 -8.144 -9.873 1.00 98.69 86 ARG A O 1
ATOM 670 N N . VAL A 1 87 ? 1.497 -6.106 -9.361 1.00 98.69 87 VAL A N 1
ATOM 671 C CA . VAL A 1 87 ? 0.418 -5.768 -8.433 1.00 98.69 87 VAL A CA 1
ATOM 672 C C . VAL A 1 87 ? -0.381 -4.606 -9.001 1.00 98.69 87 VAL A C 1
ATOM 674 O O . VAL A 1 87 ? 0.175 -3.597 -9.428 1.00 98.69 87 VAL A O 1
ATOM 677 N N . MET A 1 88 ? -1.700 -4.757 -9.015 1.00 98.56 88 MET A N 1
ATOM 678 C CA . MET A 1 88 ? -2.615 -3.675 -9.344 1.00 98.56 88 MET A CA 1
ATOM 679 C C . MET A 1 88 ? -3.565 -3.427 -8.193 1.00 98.56 88 MET A C 1
ATOM 681 O O . MET A 1 88 ? -3.999 -4.368 -7.532 1.00 98.56 88 MET A O 1
ATOM 685 N N . PHE A 1 89 ? -3.907 -2.167 -7.974 1.00 98.75 89 PHE A N 1
ATOM 686 C CA . PHE A 1 89 ? -4.838 -1.761 -6.932 1.00 98.75 89 PHE A CA 1
ATOM 687 C C . PHE A 1 89 ? -5.416 -0.385 -7.248 1.00 98.75 8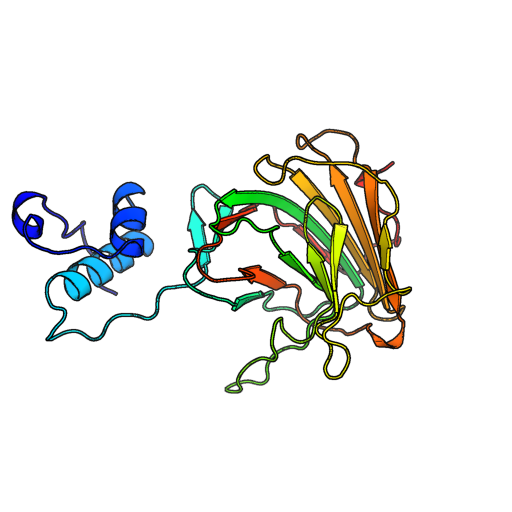9 PHE A C 1
ATOM 689 O O . PHE A 1 89 ? -4.855 0.389 -8.022 1.00 98.75 89 PHE A O 1
ATOM 696 N N . THR A 1 90 ? -6.561 -0.086 -6.656 1.00 98.75 90 THR A N 1
ATOM 697 C CA . THR A 1 90 ? -7.193 1.231 -6.701 1.00 98.75 90 THR A CA 1
ATOM 698 C C . THR A 1 90 ? -7.033 1.879 -5.330 1.00 98.75 90 THR A C 1
ATOM 700 O O . THR A 1 90 ? -7.322 1.231 -4.324 1.00 98.75 90 THR A O 1
ATOM 703 N N . MET A 1 91 ? -6.557 3.122 -5.259 1.00 98.50 91 MET A N 1
ATOM 704 C CA . MET A 1 91 ? -6.244 3.773 -3.981 1.00 98.50 91 MET A CA 1
ATOM 705 C C . MET A 1 91 ? -6.585 5.257 -3.933 1.00 98.50 91 MET A C 1
ATOM 707 O O . MET A 1 91 ? -6.711 5.889 -4.981 1.00 98.50 91 MET A O 1
ATOM 711 N N . ARG A 1 92 ? -6.710 5.787 -2.713 1.00 98.00 92 ARG A N 1
ATOM 712 C CA . ARG A 1 92 ? -6.691 7.225 -2.407 1.00 98.00 92 ARG A CA 1
ATOM 713 C C . ARG A 1 92 ? -6.159 7.483 -0.995 1.00 98.00 92 ARG A C 1
ATOM 715 O O . ARG A 1 92 ? -6.333 6.641 -0.109 1.00 98.00 92 ARG A O 1
ATOM 722 N N . HIS A 1 93 ? -5.568 8.652 -0.785 1.00 97.62 93 HIS A N 1
ATOM 723 C CA . HIS A 1 93 ? -5.312 9.211 0.539 1.00 97.62 93 HIS A CA 1
ATOM 724 C C . HIS A 1 93 ? -6.541 10.007 0.994 1.00 97.62 93 HIS A C 1
ATOM 726 O O . HIS A 1 93 ? -6.849 11.059 0.450 1.00 97.62 93 HIS A O 1
ATOM 732 N N . VAL A 1 94 ? -7.293 9.516 1.974 1.00 95.94 94 VAL A N 1
ATOM 733 C CA . VAL A 1 94 ? -8.533 10.168 2.419 1.00 95.94 94 VAL A CA 1
ATOM 734 C C . VAL A 1 94 ? -8.244 11.481 3.140 1.00 95.94 94 VAL A C 1
ATOM 736 O O . VAL A 1 94 ? -8.885 12.483 2.831 1.00 95.94 94 VAL A O 1
ATOM 739 N N . SER A 1 95 ? -7.324 11.477 4.108 1.00 93.06 95 SER A N 1
ATOM 740 C CA . SER A 1 95 ? -6.947 12.673 4.872 1.00 93.06 95 SER A CA 1
ATOM 741 C C . SER A 1 95 ? -5.753 12.444 5.806 1.00 93.06 95 SER A C 1
ATOM 743 O O . SER A 1 95 ? -5.462 11.315 6.217 1.00 93.06 95 SER A O 1
ATOM 745 N N . GLY A 1 96 ? -5.116 13.548 6.211 1.00 88.38 96 GLY A N 1
ATOM 746 C CA . GLY A 1 96 ? -4.041 13.586 7.200 1.00 88.38 96 GLY A CA 1
ATOM 747 C C . GLY A 1 96 ? -3.788 14.995 7.747 1.00 88.38 96 GLY A C 1
ATOM 748 O O . GLY A 1 96 ? -4.227 15.985 7.164 1.00 88.38 96 GLY A O 1
ATOM 749 N N . ASN A 1 97 ? -3.096 15.103 8.888 1.00 79.69 97 ASN A N 1
ATOM 750 C CA . ASN A 1 97 ? -2.575 16.381 9.391 1.00 79.69 97 ASN A CA 1
ATOM 751 C C . ASN A 1 97 ? -1.261 16.189 10.195 1.00 79.69 97 ASN A C 1
ATOM 753 O O . ASN A 1 97 ? -1.323 15.719 11.334 1.00 79.69 97 ASN A O 1
ATOM 757 N N . PRO A 1 98 ? -0.085 16.566 9.650 1.00 87.56 98 PRO A N 1
ATOM 758 C CA . PRO A 1 98 ? 0.098 17.082 8.294 1.00 87.56 98 PRO A CA 1
ATOM 759 C C . PRO A 1 98 ? -0.315 16.045 7.246 1.00 87.56 98 PRO A C 1
ATOM 761 O O . PRO A 1 98 ? -0.269 14.839 7.495 1.00 87.56 98 PRO A O 1
ATOM 764 N N . ASP A 1 99 ? -0.753 16.540 6.095 1.00 88.75 99 ASP A N 1
ATOM 765 C CA . ASP A 1 99 ? -1.122 15.702 4.960 1.00 88.75 99 ASP A CA 1
ATOM 766 C C . ASP A 1 99 ? 0.103 14.940 4.420 1.00 88.75 99 ASP A C 1
ATOM 768 O O . ASP A 1 99 ? 1.248 15.386 4.577 1.00 88.75 99 ASP A O 1
ATOM 772 N N . HIS A 1 100 ? -0.120 13.769 3.826 1.00 89.19 100 HIS A N 1
ATOM 773 C CA . HIS A 1 100 ? 0.941 12.905 3.319 1.00 89.19 100 HIS A CA 1
ATOM 774 C C . HIS A 1 100 ? 0.418 11.944 2.242 1.00 89.19 100 HIS A C 1
ATOM 776 O O . HIS A 1 100 ? -0.734 11.536 2.251 1.00 89.19 100 HIS A O 1
ATOM 782 N N . GLN A 1 101 ? 1.287 11.494 1.336 1.00 90.38 101 GLN A N 1
ATOM 783 C CA . GLN A 1 101 ? 0.950 10.461 0.354 1.00 90.38 101 GLN A CA 1
ATOM 784 C C . GLN A 1 101 ? 0.791 9.079 1.002 1.00 90.38 101 GLN A C 1
ATOM 786 O O . GLN A 1 101 ? 1.554 8.712 1.905 1.00 90.38 101 GLN A O 1
ATOM 791 N N . ALA A 1 102 ? -0.122 8.276 0.460 1.00 96.56 102 ALA A N 1
ATOM 792 C CA . ALA A 1 102 ? -0.215 6.865 0.798 1.00 96.56 102 ALA A CA 1
ATOM 793 C C . ALA A 1 102 ? 0.983 6.088 0.223 1.00 96.56 102 ALA A C 1
ATOM 795 O O . ALA A 1 102 ? 1.583 6.478 -0.782 1.00 96.56 102 ALA A O 1
ATOM 796 N N . CYS A 1 103 ? 1.340 4.975 0.860 1.00 97.75 103 CYS A N 1
ATOM 797 C CA . CYS A 1 103 ? 2.610 4.300 0.611 1.00 97.75 103 CYS A CA 1
ATOM 798 C C . CYS A 1 103 ? 2.436 2.793 0.379 1.00 97.75 103 CYS A C 1
ATOM 800 O O . CYS A 1 103 ? 1.758 2.099 1.143 1.00 97.75 103 CYS A O 1
ATOM 802 N N . VAL A 1 104 ? 3.126 2.274 -0.638 1.00 98.50 104 VAL A N 1
ATOM 803 C CA . VAL A 1 104 ? 3.286 0.837 -0.909 1.00 98.50 104 VAL A CA 1
ATOM 804 C C . VAL A 1 104 ? 4.773 0.505 -0.909 1.00 98.50 104 VAL A C 1
ATOM 806 O O . VAL A 1 104 ? 5.592 1.318 -1.323 1.00 98.50 104 VAL A O 1
ATOM 809 N N . LEU A 1 105 ? 5.137 -0.673 -0.416 1.00 98.75 105 LEU A N 1
ATOM 810 C CA . LEU A 1 105 ? 6.516 -1.128 -0.306 1.00 98.75 105 LEU A CA 1
ATOM 811 C C . LEU A 1 105 ? 6.729 -2.390 -1.139 1.00 98.75 105 LEU A C 1
ATOM 813 O O . LEU A 1 105 ? 5.941 -3.341 -1.065 1.00 98.75 105 LEU A O 1
ATOM 817 N N . VAL A 1 106 ? 7.834 -2.393 -1.879 1.00 98.62 106 VAL A N 1
ATOM 818 C CA . VAL A 1 106 ? 8.350 -3.533 -2.644 1.00 98.62 106 VAL A CA 1
ATOM 819 C C . VAL A 1 106 ? 9.677 -4.010 -2.049 1.00 98.62 106 VAL A C 1
ATOM 821 O O . VAL A 1 106 ? 10.308 -3.305 -1.261 1.00 98.62 106 VAL A O 1
ATOM 824 N N . PHE A 1 107 ? 10.097 -5.229 -2.396 1.00 98.56 107 PHE A N 1
ATOM 825 C CA . PHE A 1 107 ? 11.350 -5.840 -1.917 1.00 98.56 107 PHE A CA 1
ATOM 826 C C . PHE A 1 107 ? 11.494 -5.860 -0.381 1.00 98.56 107 PHE A C 1
ATOM 828 O O . PHE A 1 107 ? 12.584 -5.716 0.176 1.00 98.56 107 PHE A O 1
ATOM 835 N N . CYS A 1 108 ? 10.375 -6.038 0.326 1.00 98.44 108 CYS A N 1
ATOM 836 C CA . CYS A 1 108 ? 10.346 -6.052 1.783 1.00 98.44 108 CYS A CA 1
ATOM 837 C C . CYS A 1 108 ? 11.081 -7.260 2.379 1.00 98.44 108 CYS A C 1
ATOM 839 O O . CYS A 1 108 ? 11.142 -8.342 1.799 1.00 98.44 108 CYS A O 1
ATOM 841 N N . SER A 1 109 ? 11.560 -7.106 3.611 1.00 97.38 109 SER A N 1
ATOM 842 C CA . SER A 1 109 ? 12.083 -8.204 4.428 1.00 97.38 109 SER A CA 1
ATOM 843 C C . SER A 1 109 ? 10.967 -8.772 5.301 1.00 97.38 109 SER A C 1
ATOM 845 O O . SER A 1 109 ? 10.382 -8.050 6.112 1.00 97.38 109 SER A O 1
ATOM 847 N N . ARG A 1 110 ? 10.673 -10.070 5.165 1.00 96.19 110 ARG A N 1
ATOM 848 C CA . ARG A 1 110 ? 9.712 -10.745 6.044 1.00 96.19 110 ARG A CA 1
ATOM 849 C C . ARG A 1 110 ? 10.213 -10.704 7.496 1.00 96.19 110 ARG A C 1
ATOM 851 O O . ARG A 1 110 ? 11.338 -11.136 7.744 1.00 96.19 110 ARG A O 1
ATOM 858 N N . PRO A 1 111 ? 9.400 -10.229 8.455 1.00 94.12 111 PRO A N 1
ATOM 859 C CA . PRO A 1 111 ? 9.778 -10.267 9.863 1.00 94.12 111 PRO A CA 1
ATOM 860 C C . PRO A 1 111 ? 9.934 -11.717 10.342 1.00 94.12 111 PRO A C 1
ATOM 862 O O . PRO A 1 111 ? 9.038 -12.528 10.074 1.00 94.12 111 PRO A O 1
ATOM 865 N N . PRO A 1 112 ? 11.017 -12.061 11.061 1.00 90.62 112 PRO A N 1
ATOM 866 C CA . PRO A 1 112 ? 11.108 -13.341 11.748 1.00 90.62 112 PRO A CA 1
ATOM 867 C C . PRO A 1 112 ? 9.975 -13.498 12.769 1.00 90.62 112 PRO A C 1
ATOM 869 O O . PRO A 1 112 ? 9.478 -12.524 13.344 1.00 90.62 112 PRO A O 1
ATOM 872 N N . ALA A 1 113 ? 9.544 -14.737 13.000 1.00 88.69 113 ALA A N 1
ATOM 873 C CA . ALA A 1 113 ? 8.461 -15.017 13.934 1.00 88.69 113 ALA A CA 1
ATOM 874 C C . ALA A 1 113 ? 8.820 -14.551 15.356 1.00 88.69 113 ALA A C 1
ATOM 876 O O . ALA A 1 113 ? 9.820 -14.978 15.923 1.00 88.69 113 ALA A O 1
ATOM 877 N N . GLY A 1 114 ? 7.973 -13.699 15.938 1.00 85.00 114 GLY A N 1
ATOM 878 C CA . GLY A 1 114 ? 8.160 -13.171 17.294 1.00 85.00 114 GLY A CA 1
ATOM 879 C C . GLY A 1 114 ? 9.147 -12.005 17.404 1.00 85.00 114 GLY A C 1
ATOM 880 O O . GLY A 1 114 ? 9.314 -11.469 18.498 1.00 85.00 114 GLY A O 1
ATOM 881 N N . GLU A 1 115 ? 9.757 -11.573 16.301 1.00 88.31 115 GLU A N 1
ATOM 882 C CA . GLU A 1 115 ? 10.675 -10.437 16.290 1.00 88.31 115 GLU A CA 1
ATOM 883 C C . GLU A 1 115 ? 9.989 -9.144 15.850 1.00 88.31 115 GLU A C 1
ATOM 885 O O . GLU A 1 115 ? 9.009 -9.132 15.097 1.00 88.31 115 GLU A O 1
ATOM 890 N N . LYS A 1 116 ? 10.527 -8.017 16.326 1.00 86.56 116 LYS A N 1
ATOM 891 C CA . LYS A 1 116 ? 10.074 -6.705 15.876 1.00 86.56 116 LYS A CA 1
ATOM 892 C C . LYS A 1 116 ? 10.476 -6.524 14.403 1.00 86.56 116 LYS A C 1
ATOM 894 O O . LYS A 1 116 ? 11.652 -6.686 14.085 1.00 86.56 116 LYS A O 1
ATOM 899 N N . PRO A 1 117 ? 9.544 -6.145 13.513 1.00 91.31 117 PRO A N 1
ATOM 900 C CA . PRO A 1 117 ? 9.875 -5.876 12.120 1.00 91.31 117 PRO A CA 1
ATOM 901 C C . PRO A 1 117 ? 10.835 -4.686 11.987 1.00 91.31 117 PRO A C 1
ATOM 903 O O . PRO A 1 117 ? 10.795 -3.750 12.791 1.00 91.31 117 PRO A O 1
ATOM 906 N N . LEU A 1 118 ? 11.641 -4.696 10.921 1.00 94.19 118 LEU A N 1
ATOM 907 C CA . LEU A 1 118 ? 12.338 -3.497 10.450 1.00 94.19 118 LEU A CA 1
ATOM 908 C C . LEU A 1 118 ? 11.323 -2.390 10.136 1.00 94.19 118 LEU A C 1
ATOM 910 O O . LEU A 1 118 ? 10.188 -2.675 9.737 1.00 94.19 118 LEU A O 1
ATOM 914 N N . ASP A 1 119 ? 11.740 -1.131 10.275 1.00 94.19 119 ASP A N 1
ATOM 915 C CA . ASP A 1 119 ? 10.910 -0.013 9.828 1.00 94.19 119 ASP A CA 1
ATOM 916 C C . ASP A 1 119 ? 10.607 -0.148 8.332 1.00 94.19 119 ASP A C 1
ATOM 918 O O . ASP A 1 119 ? 11.493 -0.488 7.548 1.00 94.19 119 ASP A O 1
ATOM 922 N N . ALA A 1 120 ? 9.334 0.025 7.963 1.00 96.62 120 ALA A N 1
ATOM 923 C CA . ALA A 1 120 ? 8.821 -0.219 6.612 1.00 96.62 120 ALA A CA 1
ATOM 924 C C . ALA A 1 120 ? 9.282 -1.564 5.992 1.00 96.62 120 ALA A C 1
ATOM 926 O O . ALA A 1 120 ? 9.459 -1.687 4.780 1.00 96.62 120 ALA A O 1
ATOM 927 N N . LEU A 1 121 ? 9.524 -2.579 6.834 1.00 97.75 121 LEU A N 1
ATOM 928 C CA . LEU A 1 121 ? 10.096 -3.879 6.458 1.00 97.75 121 LEU A CA 1
ATOM 929 C C . LEU A 1 121 ? 11.460 -3.797 5.742 1.00 97.75 121 LEU A C 1
ATOM 931 O O . LEU A 1 121 ? 11.874 -4.757 5.089 1.00 97.75 121 LEU A O 1
ATOM 935 N N . GLY A 1 122 ? 12.166 -2.670 5.849 1.00 97.44 122 GLY A N 1
ATOM 936 C CA . GLY A 1 122 ? 13.394 -2.404 5.103 1.00 97.44 122 GLY A CA 1
ATOM 937 C C . GLY A 1 122 ? 13.212 -2.477 3.583 1.00 97.44 122 GLY A C 1
ATOM 938 O O . GLY A 1 122 ? 14.136 -2.909 2.897 1.00 97.44 122 GLY A O 1
ATOM 939 N N . GLY A 1 123 ? 12.003 -2.184 3.091 1.00 98.25 123 GLY A N 1
ATOM 940 C CA . GLY A 1 123 ? 11.657 -2.229 1.672 1.00 98.25 123 GLY A CA 1
ATOM 941 C C . GLY A 1 123 ? 11.912 -0.913 0.936 1.00 98.25 123 GLY A C 1
ATOM 942 O O . GLY A 1 123 ? 12.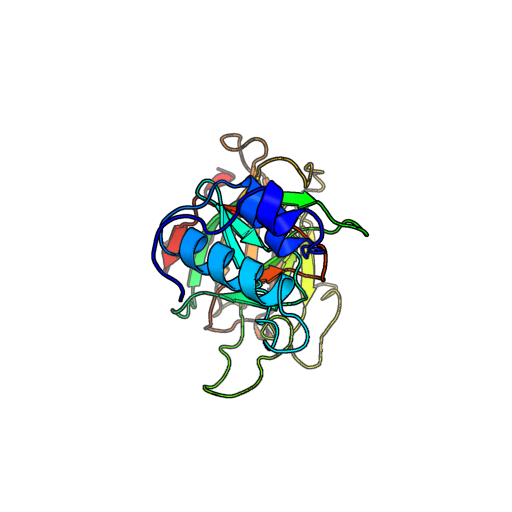346 0.084 1.510 1.00 98.25 123 GLY A O 1
ATOM 943 N N . ILE A 1 124 ? 11.587 -0.915 -0.349 1.00 98.69 124 ILE A N 1
ATOM 944 C CA . ILE A 1 124 ? 11.605 0.260 -1.218 1.00 98.69 124 ILE A CA 1
ATOM 945 C C . ILE A 1 124 ? 10.190 0.844 -1.251 1.00 98.69 124 ILE A C 1
ATOM 947 O O . ILE A 1 124 ? 9.251 0.162 -1.662 1.00 98.69 124 ILE A O 1
ATOM 951 N N . GLN A 1 125 ? 10.019 2.074 -0.761 1.00 98.50 125 GLN A N 1
ATOM 952 C CA . GLN A 1 125 ? 8.724 2.749 -0.667 1.00 98.50 125 GLN A CA 1
ATOM 953 C C . GLN A 1 125 ? 8.415 3.494 -1.958 1.00 98.50 125 GLN A C 1
ATOM 955 O O . GLN A 1 125 ? 9.197 4.337 -2.393 1.00 98.50 125 GLN A O 1
ATOM 960 N N . PHE A 1 126 ? 7.232 3.242 -2.508 1.00 98.56 126 PHE A N 1
ATOM 961 C CA . PHE A 1 126 ? 6.602 4.038 -3.552 1.00 98.56 126 PHE A CA 1
ATOM 962 C C . PHE A 1 126 ? 5.433 4.816 -2.931 1.00 98.56 126 PHE A C 1
ATOM 964 O O . PHE A 1 126 ? 4.504 4.233 -2.364 1.00 98.56 126 PHE A O 1
ATOM 971 N N . GLN A 1 127 ? 5.482 6.142 -3.033 1.00 97.25 127 GLN A N 1
ATOM 972 C CA . GLN A 1 127 ? 4.426 7.058 -2.611 1.00 97.25 127 GLN A CA 1
ATOM 973 C C . GLN A 1 127 ? 3.473 7.280 -3.785 1.00 97.25 127 GLN A C 1
ATOM 975 O O . GLN A 1 127 ? 3.784 7.950 -4.776 1.00 97.25 127 GLN A O 1
ATOM 980 N N . VAL A 1 128 ? 2.299 6.676 -3.675 1.00 97.06 128 VAL A N 1
ATOM 981 C CA . VAL A 1 128 ? 1.249 6.717 -4.692 1.00 97.06 128 VAL A CA 1
ATOM 982 C C . VAL A 1 128 ? 0.335 7.928 -4.467 1.00 97.06 128 VAL A C 1
ATOM 984 O O . VAL A 1 128 ? 0.109 8.309 -3.318 1.00 97.06 128 VAL A O 1
ATOM 987 N N . PRO A 1 129 ? -0.233 8.535 -5.527 1.00 96.94 129 PRO A N 1
ATOM 988 C CA . PRO A 1 129 ? -0.018 8.261 -6.957 1.00 96.94 129 PRO A CA 1
ATOM 989 C C . PRO A 1 129 ? 1.185 8.980 -7.609 1.00 96.94 129 PRO A C 1
ATOM 991 O O . PRO A 1 129 ? 1.544 8.654 -8.735 1.00 96.94 129 PRO A O 1
ATOM 994 N N . ASN A 1 130 ? 1.803 9.967 -6.956 1.00 95.62 130 ASN A N 1
ATOM 995 C CA . ASN A 1 130 ? 2.687 10.936 -7.631 1.00 95.62 130 ASN A CA 1
ATOM 996 C C . ASN A 1 130 ? 4.172 10.533 -7.761 1.00 95.62 130 ASN A C 1
ATOM 998 O O . ASN A 1 130 ? 4.981 11.343 -8.208 1.00 95.62 130 ASN A O 1
ATOM 1002 N N . GLY A 1 131 ? 4.562 9.313 -7.380 1.00 92.88 131 GLY A N 1
ATOM 1003 C CA . GLY A 1 131 ? 5.933 8.824 -7.593 1.00 92.88 131 GLY A CA 1
ATOM 1004 C C . GLY A 1 131 ? 6.976 9.370 -6.610 1.00 92.88 131 GLY A C 1
ATOM 1005 O O . GLY A 1 131 ? 8.177 9.275 -6.866 1.00 92.88 131 GLY A O 1
ATOM 1006 N N . GLY A 1 132 ? 6.546 9.915 -5.469 1.00 95.38 132 GLY A N 1
ATOM 1007 C CA . GLY A 1 132 ? 7.448 10.091 -4.328 1.00 95.38 132 GLY A CA 1
ATOM 1008 C C . GLY A 1 132 ? 7.967 8.730 -3.850 1.00 95.38 132 GLY A C 1
ATOM 1009 O O . GLY A 1 132 ? 7.416 7.688 -4.206 1.00 95.38 132 GLY A O 1
ATOM 1010 N N . HIS A 1 133 ? 9.050 8.706 -3.085 1.00 97.88 133 HIS A N 1
ATOM 1011 C CA . HIS A 1 133 ? 9.735 7.453 -2.779 1.00 97.88 133 HIS A CA 1
ATOM 1012 C C . HIS A 1 133 ? 10.693 7.588 -1.597 1.00 97.88 133 HIS A C 1
ATOM 1014 O O . HIS A 1 133 ? 11.049 8.695 -1.186 1.00 97.88 133 HIS A O 1
ATOM 1020 N N . TRP A 1 134 ? 11.091 6.442 -1.047 1.00 98.06 134 TRP A N 1
ATOM 1021 C CA . TRP A 1 134 ? 12.099 6.342 0.004 1.00 98.06 134 TRP A CA 1
ATOM 1022 C C . TRP A 1 134 ? 12.732 4.949 0.014 1.00 98.06 134 TRP A C 1
ATOM 1024 O O . TRP A 1 134 ? 12.044 3.950 -0.206 1.00 98.06 134 TRP A O 1
ATOM 1034 N N . ASP A 1 135 ? 14.022 4.861 0.315 1.00 98.31 135 ASP A N 1
ATOM 1035 C CA . ASP A 1 135 ? 14.728 3.593 0.491 1.00 98.31 135 ASP A CA 1
ATOM 1036 C C . ASP A 1 135 ? 14.889 3.293 1.984 1.00 98.31 135 ASP A C 1
ATOM 1038 O O . ASP A 1 135 ? 15.699 3.927 2.655 1.00 98.31 135 ASP A O 1
ATOM 1042 N N . TYR A 1 136 ? 14.143 2.317 2.515 1.00 98.00 136 TYR A N 1
ATOM 1043 C CA . TYR A 1 136 ? 14.219 1.924 3.929 1.00 98.00 136 TYR A CA 1
ATOM 1044 C C . TYR A 1 136 ? 15.248 0.833 4.229 1.00 98.00 136 TYR A C 1
ATOM 1046 O O . TYR A 1 136 ? 15.318 0.359 5.371 1.00 98.00 136 TYR A O 1
ATOM 1054 N N . ARG A 1 137 ? 16.050 0.395 3.253 1.00 97.00 137 ARG A N 1
ATOM 1055 C CA . ARG A 1 137 ? 17.046 -0.651 3.504 1.00 97.00 137 ARG A CA 1
ATOM 1056 C C . ARG A 1 137 ? 18.005 -0.213 4.620 1.00 97.00 137 ARG A C 1
ATOM 1058 O O . ARG A 1 137 ? 18.391 0.960 4.683 1.00 97.00 137 ARG A O 1
ATOM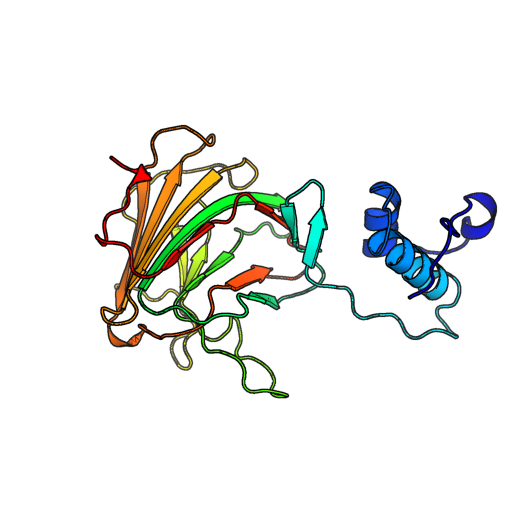 1065 N N . PRO A 1 138 ? 18.416 -1.137 5.510 1.00 95.12 138 PRO A N 1
ATOM 1066 C CA . PRO A 1 138 ? 19.399 -0.832 6.543 1.00 95.12 138 PRO A CA 1
ATOM 1067 C C . PRO A 1 138 ? 20.665 -0.203 5.947 1.00 95.12 138 PRO A C 1
ATOM 1069 O O . PRO A 1 138 ? 21.264 -0.765 5.035 1.00 95.12 138 PRO A O 1
ATOM 1072 N N . GLY A 1 139 ? 21.064 0.961 6.463 1.00 94.31 139 GLY A N 1
ATOM 1073 C CA . GLY A 1 139 ? 22.216 1.723 5.965 1.00 94.31 139 GLY A CA 1
ATOM 1074 C C . GLY A 1 139 ? 21.913 2.719 4.836 1.00 94.31 139 GLY A C 1
ATOM 1075 O O . GLY A 1 139 ? 22.769 3.558 4.571 1.00 94.31 139 GLY A O 1
ATOM 1076 N N . MET A 1 140 ? 20.718 2.682 4.232 1.00 94.56 140 MET A N 1
ATOM 1077 C CA . MET A 1 140 ? 20.281 3.651 3.218 1.00 94.56 140 MET A CA 1
ATOM 1078 C C . MET A 1 140 ? 19.402 4.739 3.843 1.00 94.56 140 MET A C 1
ATOM 1080 O O . MET A 1 140 ? 19.848 5.877 3.968 1.00 94.56 140 MET A O 1
ATOM 1084 N N . ASN A 1 141 ? 18.191 4.378 4.287 1.00 93.50 141 ASN A N 1
ATOM 1085 C CA . ASN A 1 141 ? 17.182 5.253 4.909 1.00 93.50 141 ASN A CA 1
ATOM 1086 C C . ASN A 1 141 ? 17.174 6.703 4.381 1.00 93.50 141 ASN A C 1
ATOM 1088 O O . ASN A 1 141 ? 17.310 7.657 5.153 1.00 93.50 141 ASN A O 1
ATOM 1092 N N . ASN A 1 142 ? 17.072 6.856 3.062 1.00 95.69 142 ASN A N 1
ATOM 1093 C CA . ASN A 1 142 ? 17.199 8.129 2.355 1.00 95.69 142 ASN A CA 1
ATOM 1094 C C . ASN A 1 142 ? 16.292 8.153 1.108 1.00 95.69 142 ASN A C 1
ATOM 1096 O O . ASN A 1 142 ? 15.497 7.244 0.878 1.00 95.69 142 ASN A O 1
ATOM 1100 N N . ASN A 1 143 ? 16.405 9.198 0.289 1.00 94.69 143 ASN A N 1
ATOM 1101 C CA . ASN A 1 143 ? 15.622 9.337 -0.941 1.00 94.69 143 ASN A CA 1
ATOM 1102 C C . ASN A 1 143 ? 16.086 8.424 -2.096 1.00 94.69 143 ASN A C 1
ATOM 1104 O O . ASN A 1 143 ? 15.503 8.498 -3.167 1.00 94.69 143 ASN A O 1
ATOM 1108 N N . GLY A 1 144 ? 17.136 7.620 -1.914 1.00 89.06 144 GLY A N 1
ATOM 1109 C CA . GLY A 1 144 ? 17.700 6.718 -2.919 1.00 89.06 144 GLY A CA 1
ATOM 1110 C C . GLY A 1 144 ? 18.164 7.392 -4.209 1.00 89.06 144 GLY A C 1
ATOM 1111 O O . GLY A 1 144 ? 18.162 6.741 -5.237 1.00 89.06 144 GLY A O 1
ATOM 1112 N N . GLY A 1 145 ? 18.480 8.692 -4.176 1.00 91.56 145 GLY A N 1
ATOM 1113 C CA . GLY A 1 145 ? 19.090 9.472 -5.260 1.00 91.56 145 GLY A CA 1
ATOM 1114 C C . GLY A 1 145 ? 18.911 8.944 -6.701 1.00 91.56 145 GLY A C 1
ATOM 1115 O O . GLY A 1 145 ? 17.808 9.035 -7.238 1.00 91.56 145 GLY A O 1
ATOM 1116 N N . PRO A 1 146 ? 19.996 8.506 -7.373 1.00 94.81 146 PRO A N 1
ATOM 1117 C CA . PRO A 1 146 ? 19.974 8.122 -8.786 1.00 94.81 146 PRO A CA 1
ATOM 1118 C C . PRO A 1 146 ? 19.248 6.801 -9.081 1.00 94.81 146 PRO A C 1
ATOM 1120 O O . PRO A 1 146 ? 18.961 6.532 -10.247 1.00 94.81 146 PRO A O 1
ATOM 1123 N N . GLU A 1 147 ? 18.957 5.981 -8.070 1.00 97.69 147 GLU A N 1
ATOM 1124 C CA . GLU A 1 147 ? 18.256 4.705 -8.235 1.00 97.69 147 GLU A CA 1
ATOM 1125 C C . GLU A 1 147 ? 16.765 4.897 -8.561 1.00 97.69 147 GLU A C 1
ATOM 1127 O 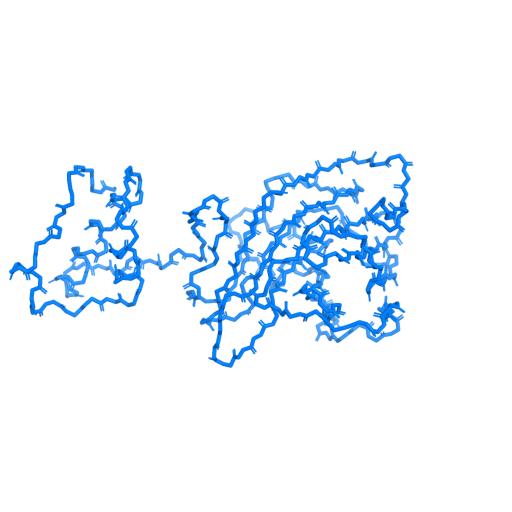O . GLU A 1 147 ? 16.127 3.970 -9.060 1.00 97.69 147 GLU A O 1
ATOM 1132 N N . PHE A 1 148 ? 16.210 6.091 -8.324 1.00 97.94 148 PHE A N 1
ATOM 1133 C CA . PHE A 1 148 ? 14.837 6.450 -8.673 1.00 97.94 148 PHE A CA 1
ATOM 1134 C C . PHE A 1 148 ? 14.779 7.488 -9.796 1.00 97.94 148 PHE A C 1
ATOM 1136 O O . PHE A 1 148 ? 15.377 8.562 -9.732 1.00 97.94 148 PHE A O 1
ATOM 1143 N N . THR A 1 149 ? 13.960 7.207 -10.804 1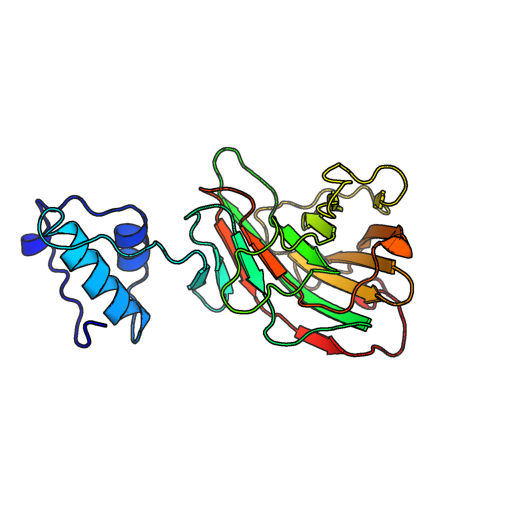.00 97.62 149 THR A N 1
ATOM 1144 C CA . THR A 1 149 ? 13.685 8.106 -11.925 1.00 97.62 149 THR A CA 1
ATOM 1145 C C . THR A 1 149 ? 12.208 8.484 -11.949 1.00 97.62 149 THR A C 1
ATOM 1147 O O . THR A 1 149 ? 11.334 7.640 -12.141 1.00 97.62 149 THR A O 1
ATOM 1150 N N . SER A 1 150 ? 11.909 9.779 -11.808 1.00 96.06 150 SER A N 1
ATOM 1151 C CA . SER A 1 150 ? 10.577 10.314 -12.117 1.00 96.06 150 SER A CA 1
ATOM 1152 C C . SER A 1 150 ? 10.386 10.369 -13.634 1.00 96.06 150 SER A C 1
ATOM 1154 O O . SER A 1 150 ? 10.997 11.206 -14.303 1.00 96.06 150 SER A O 1
ATOM 1156 N N . VAL A 1 151 ? 9.545 9.486 -14.173 1.00 96.00 151 VAL A N 1
ATOM 1157 C CA . VAL A 1 151 ? 9.407 9.280 -15.626 1.00 96.00 151 VAL A CA 1
ATOM 1158 C C . VAL A 1 151 ? 8.527 10.358 -16.257 1.00 96.00 151 VAL A C 1
ATOM 1160 O O . VAL A 1 151 ? 8.997 11.168 -17.056 1.00 96.00 151 VAL A O 1
ATOM 1163 N N . THR A 1 152 ? 7.255 10.421 -15.860 1.00 92.75 152 THR A N 1
ATOM 1164 C CA . THR A 1 152 ? 6.330 11.473 -16.298 1.00 92.75 152 THR A CA 1
ATOM 1165 C C . THR A 1 152 ? 6.076 12.440 -15.154 1.00 92.75 152 THR A C 1
ATOM 1167 O O . THR A 1 152 ? 5.588 12.049 -14.097 1.00 92.75 152 THR A O 1
ATOM 1170 N N . LYS A 1 153 ? 6.346 13.732 -15.374 1.00 86.81 153 LYS A N 1
ATOM 1171 C CA . LYS A 1 153 ? 6.010 14.805 -14.424 1.00 86.81 153 LYS A CA 1
ATOM 1172 C C . LYS A 1 153 ? 4.529 15.168 -14.541 1.00 86.81 153 LYS A C 1
ATOM 1174 O O . LYS A 1 153 ? 4.169 16.185 -15.128 1.00 86.81 153 LYS A O 1
ATOM 1179 N N . THR A 1 154 ? 3.684 14.285 -14.032 1.00 86.44 154 THR A N 1
ATOM 1180 C CA . THR A 1 154 ? 2.240 14.483 -13.866 1.00 86.44 154 THR A CA 1
ATOM 1181 C C . THR A 1 154 ? 1.934 14.839 -12.411 1.00 86.44 154 THR A C 1
ATOM 1183 O O . THR A 1 154 ? 2.735 14.561 -11.520 1.00 86.44 154 THR A O 1
ATOM 1186 N N . HIS A 1 155 ? 0.791 15.481 -12.182 1.00 94.25 155 HIS A N 1
ATOM 1187 C CA . HIS A 1 155 ? 0.264 15.727 -10.849 1.00 94.25 155 HIS A CA 1
ATOM 1188 C C . HIS A 1 155 ? -1.155 15.168 -10.760 1.00 94.25 155 HIS A C 1
ATOM 1190 O O . HIS A 1 155 ? -2.085 15.698 -11.370 1.00 94.25 155 HIS A O 1
ATOM 1196 N N . PHE A 1 156 ? -1.303 14.112 -9.974 1.00 97.00 156 PHE A N 1
ATOM 1197 C CA . PHE A 1 156 ? -2.573 13.515 -9.596 1.00 97.00 156 PHE A CA 1
ATOM 1198 C C . PHE A 1 156 ? -3.030 14.057 -8.245 1.00 97.00 156 PHE A C 1
ATOM 1200 O O . PHE A 1 156 ? -2.211 14.312 -7.357 1.00 97.00 156 PHE A O 1
ATOM 1207 N N . ASP A 1 157 ? -4.339 14.210 -8.080 1.00 97.69 157 ASP A N 1
ATOM 1208 C CA . ASP A 1 157 ? -4.924 14.523 -6.781 1.00 97.69 157 ASP A CA 1
ATOM 1209 C C . ASP A 1 157 ? -4.810 13.285 -5.881 1.00 97.69 157 ASP A C 1
ATOM 1211 O O . ASP A 1 157 ? -5.291 12.204 -6.226 1.00 97.69 157 ASP A O 1
ATOM 1215 N N . VAL A 1 158 ? -4.139 13.419 -4.737 1.00 97.12 158 VAL A N 1
ATOM 1216 C CA . VAL A 1 158 ? -3.916 12.300 -3.812 1.00 97.12 158 VAL A CA 1
ATOM 1217 C C . VAL A 1 158 ? -5.211 11.835 -3.137 1.00 97.12 158 VAL A C 1
ATOM 1219 O O . VAL A 1 158 ? -5.276 10.683 -2.704 1.00 97.12 158 VAL A O 1
ATOM 1222 N N . HIS A 1 159 ? -6.236 12.690 -3.077 1.00 97.44 159 HIS A N 1
ATOM 1223 C CA . HIS A 1 159 ? -7.518 12.398 -2.432 1.00 97.44 159 HIS A CA 1
ATOM 1224 C C . HIS A 1 159 ? -8.534 11.729 -3.355 1.00 97.44 159 HIS A C 1
ATOM 1226 O O . HIS A 1 159 ? -9.502 11.114 -2.889 1.00 97.44 159 HIS A O 1
ATOM 1232 N N . GLU A 1 160 ? -8.291 11.788 -4.660 1.00 98.19 160 GLU A N 1
ATOM 1233 C CA . GLU A 1 160 ? -9.107 11.124 -5.663 1.00 98.19 160 GLU A CA 1
ATOM 1234 C C . GLU A 1 160 ? -8.626 9.699 -5.936 1.00 98.19 160 GLU A C 1
ATOM 1236 O O . GLU A 1 160 ? -7.444 9.357 -5.832 1.00 98.19 160 GLU A O 1
ATOM 1241 N N . TRP A 1 161 ? -9.563 8.837 -6.325 1.00 98.31 161 TRP A N 1
ATOM 1242 C CA . TRP A 1 161 ? -9.237 7.451 -6.640 1.00 98.31 161 TRP A CA 1
ATOM 1243 C C . TRP A 1 161 ? -8.274 7.361 -7.829 1.00 98.31 161 TRP A C 1
ATOM 1245 O O . TRP A 1 161 ? -8.531 7.911 -8.897 1.00 98.31 161 TRP A O 1
ATOM 1255 N N . SER A 1 162 ? -7.199 6.599 -7.665 1.00 98.56 162 SER A N 1
ATOM 1256 C CA . SER A 1 162 ? -6.209 6.293 -8.699 1.00 98.56 162 SER A CA 1
ATOM 1257 C C . SER A 1 162 ? -6.109 4.787 -8.900 1.00 98.56 162 SER A C 1
ATOM 1259 O O . SER A 1 162 ? -6.043 4.039 -7.922 1.00 98.56 162 SER A O 1
ATOM 1261 N N . ARG A 1 163 ? -6.063 4.321 -10.152 1.00 98.69 163 ARG A N 1
ATOM 1262 C CA . ARG A 1 163 ? -5.661 2.944 -10.470 1.00 98.69 163 ARG A CA 1
ATOM 1263 C C . ARG A 1 163 ? -4.145 2.915 -10.619 1.00 98.69 163 ARG A C 1
ATOM 1265 O O . ARG A 1 163 ? -3.602 3.649 -11.438 1.00 98.69 163 ARG A O 1
ATOM 1272 N N . VAL A 1 164 ? -3.487 2.063 -9.843 1.00 98.81 164 VAL A N 1
ATOM 1273 C CA . VAL A 1 164 ? -2.032 1.915 -9.819 1.00 98.81 164 VAL A CA 1
ATOM 1274 C C . VAL A 1 164 ? -1.657 0.520 -10.306 1.00 98.81 164 VAL A C 1
ATOM 1276 O O . VAL A 1 164 ? -2.271 -0.473 -9.906 1.00 98.81 164 VAL A O 1
ATOM 1279 N N . GLU A 1 165 ? -0.644 0.456 -11.161 1.00 98.75 165 GLU A N 1
ATOM 1280 C CA . GLU A 1 165 ? 0.073 -0.757 -11.544 1.00 98.75 165 GLU A CA 1
ATOM 1281 C C . GLU A 1 165 ? 1.521 -0.632 -11.069 1.00 98.75 165 GLU A C 1
ATOM 1283 O O . GLU A 1 165 ? 2.171 0.374 -11.344 1.00 98.75 165 GLU A O 1
ATOM 1288 N N . ILE A 1 166 ? 2.030 -1.659 -10.388 1.00 98.75 166 ILE A N 1
ATOM 1289 C CA . ILE A 1 166 ? 3.458 -1.817 -10.111 1.00 98.75 166 ILE A CA 1
ATOM 1290 C C . ILE A 1 166 ? 3.907 -3.165 -10.664 1.00 98.75 166 ILE A C 1
ATOM 1292 O O . ILE A 1 166 ? 3.319 -4.196 -10.332 1.00 98.75 166 ILE A O 1
ATOM 1296 N N . VAL A 1 167 ? 4.963 -3.163 -11.472 1.00 98.69 167 VAL A N 1
ATOM 1297 C CA . VAL A 1 167 ? 5.667 -4.376 -11.906 1.00 98.69 167 VAL A CA 1
ATOM 1298 C C . VAL A 1 167 ? 7.054 -4.386 -11.278 1.00 98.69 167 VAL A C 1
ATOM 1300 O O . VAL A 1 167 ? 7.759 -3.380 -11.331 1.00 98.69 167 VAL A O 1
ATOM 1303 N N . ALA A 1 168 ? 7.424 -5.493 -10.637 1.00 98.69 168 ALA A N 1
ATOM 1304 C CA . ALA A 1 168 ? 8.681 -5.624 -9.913 1.00 98.69 168 ALA A CA 1
ATOM 1305 C C . ALA A 1 168 ? 9.356 -6.974 -10.184 1.00 98.69 168 ALA A C 1
ATOM 1307 O O . ALA A 1 168 ? 8.694 -8.011 -10.280 1.00 98.69 168 ALA A O 1
ATOM 1308 N N . ASP A 1 169 ? 10.686 -6.953 -10.253 1.00 98.56 169 ASP A N 1
ATOM 1309 C CA . ASP A 1 169 ? 11.542 -8.128 -10.421 1.00 98.56 169 ASP A CA 1
ATOM 1310 C C . ASP A 1 169 ? 12.709 -8.063 -9.427 1.00 98.56 169 ASP A C 1
ATOM 1312 O O . ASP A 1 169 ? 13.649 -7.276 -9.573 1.00 98.56 169 ASP A O 1
ATOM 1316 N N . ALA A 1 170 ? 12.649 -8.911 -8.400 1.00 98.12 170 ALA A N 1
ATOM 1317 C CA . ALA A 1 170 ? 13.668 -8.999 -7.362 1.00 98.12 170 ALA A CA 1
ATOM 1318 C C . ALA A 1 170 ? 15.014 -9.530 -7.873 1.00 98.12 170 ALA A C 1
ATOM 1320 O O . ALA A 1 170 ? 16.034 -9.221 -7.269 1.00 98.12 170 ALA A O 1
ATOM 1321 N N . ALA A 1 171 ? 15.054 -10.309 -8.957 1.00 97.69 171 ALA A N 1
ATOM 1322 C CA . ALA A 1 171 ? 16.322 -10.792 -9.506 1.00 97.69 171 ALA A CA 1
ATOM 1323 C C . ALA A 1 171 ? 17.094 -9.671 -10.218 1.00 97.69 171 ALA A C 1
ATOM 1325 O O . ALA A 1 171 ? 18.322 -9.706 -10.278 1.00 97.69 171 ALA A O 1
ATOM 1326 N N . LYS A 1 172 ? 16.374 -8.674 -10.746 1.00 97.88 172 LYS A N 1
ATOM 1327 C CA . LYS A 1 172 ? 16.948 -7.500 -11.419 1.00 97.88 172 LYS A CA 1
ATOM 1328 C C . LYS A 1 172 ? 17.054 -6.275 -10.512 1.00 97.88 172 LYS A C 1
ATOM 1330 O O . LYS A 1 172 ? 17.776 -5.343 -10.850 1.00 97.88 172 LYS A O 1
ATOM 1335 N N . GLY A 1 173 ? 16.329 -6.268 -9.393 1.00 98.25 173 GLY A N 1
ATOM 1336 C CA . GLY A 1 173 ? 16.217 -5.107 -8.514 1.00 98.25 173 GLY A CA 1
ATOM 1337 C C . GLY A 1 173 ? 15.476 -3.942 -9.166 1.00 98.25 173 GLY A C 1
ATOM 1338 O O . GLY A 1 173 ? 15.805 -2.786 -8.918 1.00 98.25 173 GLY A O 1
ATOM 1339 N N . THR A 1 174 ? 14.503 -4.241 -10.029 1.00 98.56 174 THR A N 1
ATOM 1340 C CA . THR A 1 174 ? 13.749 -3.235 -10.789 1.00 98.56 174 THR A CA 1
ATOM 1341 C C . THR A 1 174 ? 12.298 -3.183 -10.347 1.00 98.56 174 THR A C 1
ATOM 1343 O O . THR A 1 174 ? 11.674 -4.237 -10.193 1.00 98.56 174 THR A O 1
ATOM 1346 N N . ALA A 1 175 ? 11.736 -1.986 -10.209 1.00 98.62 175 ALA A N 1
ATOM 1347 C CA . ALA A 1 175 ? 10.308 -1.797 -9.980 1.00 98.62 175 ALA A CA 1
ATOM 1348 C C . ALA A 1 175 ? 9.809 -0.537 -10.693 1.00 98.62 175 ALA A C 1
ATOM 1350 O O . ALA A 1 175 ? 10.403 0.526 -10.566 1.00 98.62 175 ALA A O 1
ATOM 1351 N N . ARG A 1 176 ? 8.700 -0.645 -11.424 1.00 98.62 176 ARG A N 1
ATOM 1352 C CA . ARG A 1 176 ? 8.116 0.461 -12.197 1.00 98.62 176 ARG A CA 1
ATOM 1353 C C . ARG A 1 176 ? 6.667 0.664 -11.807 1.00 98.62 176 ARG A C 1
ATOM 1355 O O . ARG A 1 176 ? 5.974 -0.312 -11.521 1.00 98.62 176 ARG A O 1
ATOM 1362 N N . MET A 1 177 ? 6.211 1.911 -11.814 1.00 98.69 177 MET A N 1
ATOM 1363 C CA . MET A 1 177 ? 4.862 2.292 -11.409 1.00 98.69 177 MET A CA 1
ATOM 1364 C C . MET A 1 177 ? 4.166 3.113 -12.488 1.00 98.69 177 MET A C 1
ATOM 1366 O O . MET A 1 177 ? 4.674 4.152 -12.916 1.00 98.69 177 MET A O 1
ATOM 1370 N N . ALA A 1 178 ? 2.963 2.684 -12.861 1.00 98.56 178 ALA A N 1
ATOM 1371 C CA . ALA A 1 178 ? 2.044 3.446 -13.694 1.00 98.56 178 ALA A CA 1
ATOM 1372 C C . ALA A 1 178 ? 0.769 3.798 -12.936 1.00 98.56 178 ALA A C 1
ATOM 1374 O O . ALA A 1 178 ? 0.305 3.047 -12.073 1.00 98.56 178 ALA A O 1
ATOM 1375 N N . VAL A 1 179 ? 0.193 4.946 -13.286 1.00 98.69 179 VAL A N 1
ATOM 1376 C CA . VAL A 1 179 ? -1.015 5.468 -12.652 1.00 98.69 179 VAL A CA 1
ATOM 1377 C C . VAL A 1 179 ? -1.998 5.992 -13.690 1.00 98.69 179 VAL A C 1
ATOM 1379 O O . VAL A 1 179 ? -1.621 6.714 -14.612 1.00 98.69 179 VAL A O 1
ATOM 1382 N N . ALA A 1 180 ? -3.272 5.651 -13.499 1.00 98.44 180 ALA A N 1
ATOM 1383 C CA . ALA A 1 180 ? -4.419 6.224 -14.191 1.00 98.44 180 ALA A CA 1
ATOM 1384 C C . ALA A 1 180 ? -5.363 6.899 -13.184 1.00 98.44 180 ALA A C 1
ATOM 1386 O O . ALA A 1 180 ? -5.842 6.261 -12.241 1.00 98.44 180 ALA A O 1
ATOM 1387 N N . GLN A 1 181 ? -5.664 8.177 -13.412 1.00 97.94 181 GLN A N 1
ATOM 1388 C CA . GLN A 1 181 ? -6.675 8.933 -12.675 1.00 97.94 181 GLN A CA 1
ATOM 1389 C C . GLN A 1 181 ? -7.504 9.767 -13.674 1.00 97.94 181 GLN A C 1
ATOM 1391 O O . GLN A 1 181 ? -6.910 10.449 -14.514 1.00 97.94 181 GLN A O 1
ATOM 1396 N N . PRO A 1 182 ? -8.852 9.700 -13.648 1.00 97.94 182 PRO A N 1
ATOM 1397 C CA . PRO A 1 182 ? -9.672 8.794 -12.832 1.00 97.94 182 PRO A CA 1
ATOM 1398 C C . PRO A 1 182 ? -9.485 7.313 -13.229 1.00 97.94 182 PRO A C 1
ATOM 1400 O O . PRO A 1 182 ? -8.986 7.032 -14.321 1.00 97.94 182 PRO A O 1
ATOM 1403 N N . PRO A 1 183 ? -9.890 6.338 -12.388 1.00 97.75 183 PRO A N 1
ATOM 1404 C CA . PRO A 1 183 ? -9.762 4.923 -12.721 1.00 97.75 183 PRO A CA 1
ATOM 1405 C C . PRO A 1 183 ? -10.500 4.592 -14.026 1.00 97.75 183 PRO A C 1
ATOM 1407 O O . PRO A 1 183 ? -11.643 5.003 -14.220 1.00 97.75 183 PRO A O 1
ATOM 1410 N N . GLY A 1 184 ? -9.846 3.842 -14.915 1.00 95.88 184 GLY A N 1
ATOM 1411 C CA . GLY A 1 184 ? -10.355 3.525 -16.256 1.00 95.88 184 GLY A CA 1
ATOM 1412 C C . GLY A 1 184 ? -9.826 4.436 -17.370 1.00 95.88 184 GLY A C 1
ATOM 1413 O O . GLY A 1 184 ? -10.058 4.139 -18.540 1.00 95.88 184 GLY A O 1
ATOM 1414 N N . SER A 1 185 ? -9.092 5.505 -17.040 1.00 96.94 185 SER A N 1
ATOM 1415 C CA . SER A 1 185 ? -8.311 6.259 -18.025 1.00 96.94 185 SER A CA 1
ATOM 1416 C C . SER A 1 185 ? -7.034 5.510 -18.438 1.00 96.94 185 SER A C 1
ATOM 1418 O O . SER A 1 185 ? -6.659 4.499 -17.838 1.00 96.94 185 SER A O 1
ATOM 1420 N N . LYS A 1 186 ? -6.363 6.001 -19.487 1.00 96.38 186 LYS A N 1
ATOM 1421 C CA . LYS A 1 186 ? -5.045 5.497 -19.887 1.00 96.38 186 LYS A CA 1
ATOM 1422 C C . LYS A 1 186 ? -4.013 5.863 -18.819 1.00 96.38 186 LYS A C 1
ATOM 1424 O O . LYS A 1 186 ? -3.928 7.031 -18.438 1.00 96.38 186 LYS A O 1
ATOM 1429 N N . ALA A 1 187 ? -3.230 4.886 -18.363 1.00 98.19 187 ALA A N 1
ATOM 1430 C CA . ALA A 1 187 ? -2.196 5.144 -17.373 1.00 98.19 187 ALA A CA 1
ATOM 1431 C C . ALA A 1 187 ? -0.962 5.801 -17.998 1.00 98.19 187 ALA A C 1
ATOM 1433 O O . ALA A 1 187 ? -0.681 5.649 -19.191 1.00 98.19 187 ALA A O 1
ATOM 1434 N N . VAL A 1 188 ? -0.193 6.485 -17.158 1.00 98.06 188 VAL A N 1
ATOM 1435 C CA . VAL A 1 188 ? 1.151 6.974 -17.473 1.00 98.06 188 VAL A CA 1
ATOM 1436 C C . VAL A 1 188 ? 2.136 6.411 -16.463 1.00 98.06 188 VAL A C 1
ATOM 1438 O O . VAL A 1 188 ? 1.813 6.253 -15.286 1.00 98.06 188 VAL A O 1
ATOM 1441 N N . GLU A 1 189 ? 3.342 6.102 -16.918 1.00 98.31 189 GLU A N 1
ATOM 1442 C CA . GLU A 1 189 ? 4.430 5.718 -16.028 1.00 98.31 189 GLU A CA 1
ATOM 1443 C C . GLU A 1 189 ? 4.936 6.937 -15.255 1.00 98.31 189 GLU A C 1
ATOM 1445 O O . GLU A 1 189 ? 5.232 7.979 -15.847 1.00 98.31 189 GLU A O 1
ATOM 1450 N N . VAL A 1 190 ? 5.040 6.807 -13.935 1.00 98.06 190 VAL A N 1
ATOM 1451 C CA . VAL A 1 190 ? 5.406 7.911 -13.035 1.00 98.06 190 VAL A CA 1
ATOM 1452 C C . VAL A 1 190 ? 6.736 7.691 -12.328 1.00 98.06 190 VAL A C 1
ATOM 1454 O O . VAL A 1 190 ? 7.431 8.664 -12.040 1.00 98.06 190 VAL A O 1
ATOM 1457 N N . LEU A 1 191 ? 7.113 6.438 -12.075 1.00 98.31 191 LEU A N 1
ATOM 1458 C CA . LEU A 1 191 ? 8.309 6.100 -11.313 1.00 98.31 191 LEU A CA 1
ATOM 1459 C C . LEU A 1 191 ? 8.954 4.831 -11.866 1.00 98.31 191 LEU A C 1
ATOM 1461 O O . LEU A 1 191 ? 8.264 3.835 -12.083 1.00 98.31 191 LEU A O 1
ATOM 1465 N N . ASP A 1 192 ? 10.269 4.880 -12.026 1.00 98.38 192 ASP A N 1
ATOM 1466 C CA . ASP A 1 192 ? 11.130 3.744 -12.342 1.00 98.38 192 ASP A CA 1
ATOM 1467 C C . ASP A 1 192 ? 12.227 3.657 -11.275 1.00 98.38 192 ASP A C 1
ATOM 1469 O O . ASP A 1 192 ? 12.856 4.663 -10.943 1.00 98.38 192 ASP A O 1
ATOM 1473 N N . PHE A 1 193 ? 12.408 2.478 -10.694 1.00 98.56 193 PHE A N 1
ATOM 1474 C CA . PHE A 1 193 ? 13.423 2.179 -9.695 1.00 98.56 193 PHE A CA 1
ATOM 1475 C C . PHE A 1 193 ? 14.342 1.075 -10.206 1.00 98.56 193 PHE A C 1
ATOM 1477 O O . PHE A 1 193 ? 13.861 0.021 -10.640 1.00 98.56 193 PHE A O 1
ATOM 1484 N N . GLN A 1 194 ? 15.652 1.277 -10.065 1.00 98.31 194 GLN A N 1
ATOM 1485 C CA . GLN A 1 194 ? 16.661 0.299 -10.444 1.00 98.31 194 GLN A CA 1
ATOM 1486 C C . GLN A 1 194 ? 17.839 0.280 -9.463 1.00 98.31 194 GLN A C 1
ATOM 1488 O O . GLN A 1 194 ? 18.689 1.165 -9.465 1.00 98.31 194 GLN A O 1
ATOM 1493 N N . ASP A 1 195 ? 17.936 -0.804 -8.699 1.00 98.00 195 ASP A N 1
ATOM 1494 C CA . ASP A 1 195 ? 19.135 -1.181 -7.954 1.00 98.00 195 ASP A CA 1
ATOM 1495 C C . ASP A 1 195 ? 19.165 -2.709 -7.767 1.00 98.00 195 ASP A C 1
ATOM 1497 O O . ASP A 1 195 ? 18.415 -3.244 -6.940 1.00 98.00 195 ASP A O 1
ATOM 1501 N N . PRO A 1 196 ? 20.052 -3.439 -8.470 1.00 97.06 196 PRO A N 1
ATOM 1502 C CA . PRO A 1 196 ? 20.195 -4.886 -8.310 1.00 97.06 196 PRO A CA 1
ATOM 1503 C C . PRO A 1 196 ? 20.442 -5.340 -6.864 1.00 97.06 196 PRO A C 1
ATOM 1505 O O . PRO A 1 196 ? 20.034 -6.440 -6.495 1.00 97.06 196 PRO A O 1
ATOM 1508 N N . ALA A 1 197 ? 21.069 -4.510 -6.023 1.00 96.38 197 ALA A N 1
ATOM 1509 C CA . ALA A 1 197 ? 21.313 -4.827 -4.616 1.00 96.38 197 ALA A CA 1
ATOM 1510 C C . ALA A 1 197 ? 20.071 -4.638 -3.724 1.00 96.38 197 ALA A C 1
ATOM 1512 O O . ALA A 1 197 ? 20.073 -5.057 -2.563 1.00 96.38 197 ALA A O 1
ATOM 1513 N N . ALA A 1 198 ? 19.012 -3.992 -4.220 1.00 97.06 198 ALA A N 1
ATOM 1514 C CA . ALA A 1 198 ? 17.752 -3.829 -3.494 1.00 97.06 198 ALA A CA 1
ATOM 1515 C C . ALA A 1 198 ? 16.811 -5.025 -3.655 1.00 97.06 198 ALA A C 1
ATOM 1517 O O . ALA A 1 198 ? 15.981 -5.272 -2.779 1.00 97.06 198 ALA A O 1
ATOM 1518 N N . GLY A 1 199 ? 16.945 -5.760 -4.761 1.00 97.06 199 GLY A N 1
ATOM 1519 C CA . GLY A 1 199 ? 16.086 -6.880 -5.109 1.00 97.06 199 GLY A CA 1
ATOM 1520 C C . GLY A 1 199 ? 16.018 -7.946 -4.013 1.00 97.06 199 GLY A C 1
ATOM 1521 O O . GLY A 1 199 ? 17.031 -8.489 -3.571 1.00 97.06 199 GLY A O 1
ATOM 1522 N N . LYS A 1 200 ? 14.801 -8.249 -3.549 1.00 96.56 200 LYS A N 1
ATOM 1523 C CA . LYS A 1 200 ? 14.562 -9.231 -2.486 1.00 96.56 200 LYS A CA 1
ATOM 1524 C C . LYS A 1 200 ? 13.223 -9.933 -2.662 1.00 96.56 200 LYS A C 1
ATOM 1526 O O . LYS A 1 200 ? 12.199 -9.281 -2.852 1.00 96.56 200 LYS A O 1
ATOM 1531 N N . VAL A 1 201 ? 13.239 -11.261 -2.538 1.00 98.44 201 VAL A N 1
ATOM 1532 C CA . VAL A 1 201 ? 12.018 -12.063 -2.413 1.00 98.44 201 VAL A CA 1
ATOM 1533 C C . VAL A 1 201 ? 11.427 -11.829 -1.027 1.00 98.44 201 VAL A C 1
ATOM 1535 O O . VAL A 1 201 ? 12.086 -12.076 -0.017 1.00 98.44 201 VAL A O 1
ATOM 1538 N N . GLY A 1 202 ? 10.189 -11.353 -0.979 1.00 98.38 202 GLY A N 1
ATOM 1539 C CA . GLY A 1 202 ? 9.537 -10.994 0.274 1.00 98.38 202 GLY A CA 1
ATOM 1540 C C . GLY A 1 202 ? 8.098 -10.534 0.072 1.00 98.38 202 GLY A C 1
ATOM 1541 O O . GLY A 1 202 ? 7.568 -10.640 -1.038 1.00 98.38 202 GLY A O 1
ATOM 1542 N N . PRO A 1 203 ? 7.428 -10.052 1.129 1.00 98.50 203 PRO A N 1
ATOM 1543 C CA . PRO A 1 203 ? 6.046 -9.631 1.014 1.00 98.50 203 PRO A CA 1
ATOM 1544 C C . PRO A 1 203 ? 5.921 -8.302 0.259 1.00 98.50 203 PRO A C 1
ATOM 1546 O O . PRO A 1 203 ? 6.862 -7.517 0.182 1.00 98.50 203 PRO A O 1
ATOM 1549 N N . ILE A 1 204 ? 4.717 -8.027 -0.236 1.00 98.75 204 ILE A N 1
ATOM 1550 C CA . ILE A 1 204 ? 4.296 -6.684 -0.653 1.00 98.75 204 ILE A CA 1
ATOM 1551 C C . ILE A 1 204 ? 3.579 -6.064 0.544 1.00 98.75 204 ILE A C 1
ATOM 1553 O O . ILE A 1 204 ? 2.793 -6.756 1.206 1.00 98.75 204 ILE A O 1
ATOM 1557 N N . ALA A 1 205 ? 3.841 -4.794 0.845 1.00 98.50 205 ALA A N 1
ATOM 1558 C CA . ALA A 1 205 ? 3.243 -4.138 2.003 1.00 98.50 205 ALA A CA 1
ATOM 1559 C C . ALA A 1 205 ? 2.583 -2.803 1.660 1.00 98.50 205 ALA A C 1
ATOM 1561 O O . ALA A 1 205 ? 3.074 -2.043 0.835 1.00 98.50 205 ALA A O 1
ATOM 1562 N N . TRP A 1 206 ? 1.490 -2.504 2.352 1.00 98.50 206 TRP A N 1
ATOM 1563 C CA . TRP A 1 206 ? 0.864 -1.188 2.395 1.00 98.50 206 TRP A CA 1
ATOM 1564 C C . TRP A 1 206 ? 1.223 -0.537 3.716 1.00 98.50 206 TRP A C 1
ATOM 1566 O O . TRP A 1 206 ? 1.178 -1.186 4.766 1.00 98.50 206 TRP A O 1
ATOM 1576 N N . GLN A 1 207 ? 1.600 0.734 3.665 1.00 97.25 207 GLN A N 1
ATOM 1577 C CA . GLN A 1 207 ? 2.143 1.442 4.808 1.00 97.25 207 GLN A CA 1
ATOM 1578 C C . GLN A 1 207 ? 1.259 2.622 5.184 1.00 97.25 207 GLN A C 1
ATOM 1580 O O . GLN A 1 207 ? 1.028 3.525 4.387 1.00 97.25 207 GLN A O 1
ATOM 1585 N N . MET A 1 208 ? 0.857 2.632 6.450 1.00 94.81 208 MET A N 1
ATOM 1586 C CA . MET A 1 208 ? 0.366 3.819 7.126 1.00 94.81 208 MET A CA 1
ATOM 1587 C C . MET A 1 208 ? 1.612 4.568 7.588 1.00 94.81 208 MET A C 1
ATOM 1589 O O . MET A 1 208 ? 2.296 4.146 8.529 1.00 94.81 208 MET A O 1
ATOM 1593 N N . HIS A 1 209 ? 1.980 5.602 6.834 1.00 93.50 209 HIS A N 1
ATOM 1594 C CA . HIS A 1 209 ? 3.316 6.183 6.930 1.00 93.50 209 HIS A CA 1
ATOM 1595 C C . HIS A 1 209 ? 3.563 6.873 8.276 1.00 93.50 209 HIS A C 1
ATOM 1597 O O . HIS A 1 209 ? 4.633 6.720 8.867 1.00 93.50 209 HIS A O 1
ATOM 1603 N N . ASN A 1 210 ? 2.545 7.555 8.793 1.00 90.06 210 ASN A N 1
ATOM 1604 C CA . ASN A 1 210 ? 2.547 8.246 10.073 1.00 90.06 210 ASN A CA 1
ATOM 1605 C C . ASN A 1 210 ? 1.192 8.073 10.766 1.00 90.06 210 ASN A C 1
ATOM 1607 O O . ASN A 1 210 ? 0.187 7.748 10.131 1.00 90.06 210 ASN A O 1
ATOM 1611 N N . ALA A 1 211 ? 1.172 8.340 12.073 1.00 87.75 211 ALA A N 1
ATOM 1612 C CA . ALA A 1 211 ? -0.079 8.476 12.807 1.00 87.75 211 ALA A CA 1
ATOM 1613 C C . ALA A 1 211 ? -0.927 9.611 12.207 1.00 87.75 211 ALA A C 1
ATOM 1615 O O . ALA A 1 211 ? -0.390 10.625 11.766 1.00 87.75 211 ALA A O 1
ATOM 1616 N N . GLY A 1 212 ? -2.246 9.443 12.218 1.00 84.62 212 GLY A N 1
ATOM 1617 C CA . GLY A 1 212 ? -3.205 10.412 11.694 1.00 84.62 212 GLY A CA 1
ATOM 1618 C C . GLY A 1 212 ? -3.433 10.359 10.182 1.00 84.62 212 GLY A C 1
ATOM 1619 O O . GLY A 1 212 ? -4.167 11.206 9.691 1.00 84.62 212 GLY A O 1
ATOM 1620 N N . LEU A 1 213 ? -2.845 9.395 9.459 1.00 91.31 213 LEU A N 1
ATOM 1621 C CA . LEU A 1 213 ? -3.056 9.223 8.016 1.00 91.31 213 LEU A CA 1
ATOM 1622 C C . LEU A 1 213 ? -4.100 8.147 7.712 1.00 91.31 213 LEU A C 1
ATOM 1624 O O . LEU A 1 213 ? -3.993 7.008 8.185 1.00 91.31 213 LEU A O 1
ATOM 1628 N N . PHE A 1 214 ? -5.072 8.506 6.879 1.00 94.25 214 PHE A N 1
ATOM 1629 C CA . PHE A 1 214 ? -6.164 7.643 6.448 1.00 94.25 214 PHE A CA 1
ATOM 1630 C C . PHE A 1 214 ? -6.029 7.349 4.957 1.00 94.25 214 PHE A C 1
ATOM 1632 O O . PHE A 1 214 ? -6.264 8.215 4.123 1.00 94.25 214 PHE A O 1
ATOM 1639 N N . ASP A 1 215 ? -5.682 6.115 4.624 1.00 97.38 215 ASP A N 1
ATOM 1640 C CA . ASP A 1 215 ? -5.470 5.627 3.267 1.00 97.38 215 ASP A CA 1
ATOM 1641 C C . ASP A 1 215 ? -6.475 4.519 2.978 1.00 97.38 215 ASP A C 1
ATOM 1643 O O . ASP A 1 215 ? -6.724 3.673 3.838 1.00 97.38 215 ASP A O 1
ATOM 1647 N N . GLU A 1 216 ? -7.025 4.485 1.768 1.00 97.88 216 GLU A N 1
ATOM 1648 C CA . GLU A 1 216 ? -7.936 3.429 1.327 1.00 97.88 216 GLU A CA 1
ATOM 1649 C C . GLU A 1 216 ? -7.377 2.730 0.080 1.00 97.88 216 GLU A C 1
ATOM 1651 O O . GLU A 1 216 ? -6.982 3.377 -0.890 1.00 97.88 216 GLU A O 1
ATOM 1656 N N . TYR A 1 217 ? -7.384 1.396 0.098 1.00 98.50 217 TYR A N 1
ATOM 1657 C CA . TYR A 1 217 ? -6.927 0.524 -0.985 1.00 98.50 217 TYR A CA 1
ATOM 1658 C C . TYR A 1 217 ? -7.993 -0.528 -1.295 1.00 98.50 217 TYR A C 1
ATOM 1660 O O . TYR A 1 217 ? -8.496 -1.198 -0.393 1.00 98.50 217 TYR A O 1
ATOM 1668 N N . ARG A 1 218 ? -8.327 -0.727 -2.568 1.00 98.12 218 ARG A N 1
ATOM 1669 C CA . ARG A 1 218 ? -9.291 -1.742 -3.018 1.00 98.12 218 ARG A CA 1
ATOM 1670 C C . ARG A 1 218 ? -8.902 -2.329 -4.370 1.00 98.12 218 ARG A C 1
ATOM 1672 O O . ARG A 1 218 ? -7.926 -1.900 -4.980 1.00 98.12 218 ARG A O 1
ATOM 1679 N N . ASP A 1 219 ? -9.664 -3.320 -4.828 1.00 98.00 219 ASP A N 1
ATOM 1680 C CA . ASP A 1 219 ? -9.473 -3.966 -6.136 1.00 98.00 219 ASP A CA 1
ATOM 1681 C C . ASP A 1 219 ? -8.037 -4.482 -6.342 1.00 98.00 219 ASP A C 1
ATOM 1683 O O . ASP A 1 219 ? -7.461 -4.345 -7.428 1.00 98.00 219 ASP A O 1
ATOM 1687 N N . VAL A 1 220 ? -7.447 -5.013 -5.263 1.00 98.25 220 VAL A N 1
ATOM 1688 C CA . VAL A 1 220 ? -6.065 -5.494 -5.229 1.00 98.25 220 VAL A CA 1
ATOM 1689 C C . VAL A 1 220 ? -5.970 -6.838 -5.945 1.00 98.25 220 VAL A C 1
ATOM 1691 O O . VAL A 1 220 ? -6.620 -7.807 -5.553 1.00 98.25 220 VAL A O 1
ATOM 1694 N N . THR A 1 221 ? -5.110 -6.919 -6.953 1.00 98.38 221 THR A N 1
ATOM 1695 C CA . THR A 1 221 ? -4.770 -8.155 -7.665 1.00 98.38 221 THR A CA 1
ATOM 1696 C C . THR A 1 221 ? -3.259 -8.299 -7.750 1.00 98.38 221 THR A C 1
ATOM 1698 O O . THR A 1 221 ? -2.567 -7.323 -8.033 1.00 98.38 221 THR A O 1
ATOM 1701 N N . ILE A 1 222 ? -2.750 -9.512 -7.539 1.00 98.56 222 ILE A N 1
ATOM 1702 C CA . ILE A 1 222 ? -1.326 -9.833 -7.676 1.00 98.56 222 ILE A CA 1
ATOM 1703 C C . ILE A 1 222 ? -1.194 -10.965 -8.693 1.00 98.56 222 ILE A C 1
ATOM 1705 O O . ILE A 1 222 ? -1.733 -12.053 -8.490 1.00 98.56 222 ILE A O 1
ATOM 1709 N N . GLU A 1 223 ? -0.471 -10.702 -9.772 1.00 98.25 223 GLU A N 1
ATOM 1710 C CA . GLU A 1 223 ? -0.014 -11.690 -10.743 1.00 98.25 223 GLU A CA 1
ATOM 1711 C C . GLU A 1 223 ? 1.433 -12.058 -10.399 1.00 98.25 223 GLU A C 1
ATOM 1713 O O . GLU A 1 223 ? 2.307 -11.193 -10.357 1.00 98.25 223 GLU A O 1
ATOM 1718 N N . SER A 1 224 ? 1.685 -13.335 -10.113 1.00 97.75 224 SER A N 1
ATOM 1719 C CA . SER A 1 224 ? 3.043 -13.859 -9.921 1.00 97.75 224 SER A CA 1
ATOM 1720 C C . SER A 1 224 ? 3.661 -14.217 -11.266 1.00 97.75 224 SER A C 1
ATOM 1722 O O . SER A 1 224 ? 2.963 -14.743 -12.129 1.00 97.75 224 SER A O 1
ATOM 1724 N N . ASP A 1 225 ? 4.958 -13.954 -11.412 1.00 97.38 225 ASP A N 1
ATOM 1725 C CA . ASP A 1 225 ? 5.745 -14.280 -12.605 1.00 97.38 225 ASP A CA 1
ATOM 1726 C C . ASP A 1 225 ? 5.082 -13.831 -13.928 1.00 97.38 225 ASP A C 1
ATOM 1728 O O . ASP A 1 225 ? 4.870 -14.656 -14.826 1.00 97.38 225 ASP A O 1
ATOM 1732 N N . PRO A 1 226 ? 4.741 -12.530 -14.075 1.00 96.31 226 PRO A N 1
ATOM 1733 C CA . PRO A 1 226 ? 4.189 -12.007 -15.320 1.00 96.31 226 PRO A CA 1
ATOM 1734 C C . PRO A 1 226 ? 5.116 -12.314 -16.505 1.00 96.31 226 PRO A C 1
ATOM 1736 O O . PRO A 1 226 ? 6.343 -12.366 -16.378 1.00 96.31 226 PRO A O 1
ATOM 1739 N N . LYS A 1 227 ? 4.525 -12.528 -17.686 1.00 90.19 227 LYS A N 1
ATOM 1740 C CA . LYS A 1 227 ? 5.275 -12.923 -18.894 1.00 90.19 227 LYS A CA 1
ATOM 1741 C C . LYS A 1 227 ? 6.309 -11.874 -19.313 1.00 90.19 227 LYS A C 1
ATOM 1743 O O . LYS A 1 227 ? 7.401 -12.234 -19.745 1.00 90.19 227 LYS A O 1
ATOM 1748 N N . ASP A 1 228 ? 5.977 -10.601 -19.147 1.00 87.69 228 ASP A N 1
ATOM 1749 C CA . ASP A 1 228 ? 6.797 -9.439 -19.476 1.00 87.69 228 ASP A CA 1
ATOM 1750 C C . ASP A 1 228 ? 6.932 -8.497 -18.270 1.00 87.69 228 ASP A C 1
ATOM 1752 O O . ASP A 1 228 ? 6.137 -8.545 -17.333 1.00 87.69 228 ASP A O 1
ATOM 1756 N N . ASP A 1 229 ? 7.965 -7.651 -18.303 1.00 87.00 229 ASP A N 1
ATOM 1757 C CA . ASP A 1 229 ? 8.205 -6.588 -17.309 1.00 87.00 229 ASP A CA 1
ATOM 1758 C C . ASP A 1 229 ? 7.593 -5.247 -17.757 1.00 87.00 229 ASP A C 1
ATOM 1760 O O . ASP A 1 229 ? 7.950 -4.172 -17.269 1.00 87.00 229 ASP A O 1
ATOM 1764 N N . ASP A 1 230 ? 6.686 -5.305 -18.733 1.00 93.81 230 ASP A N 1
ATOM 1765 C CA . ASP A 1 230 ? 6.010 -4.134 -19.256 1.00 93.81 230 ASP A CA 1
ATOM 1766 C C . ASP A 1 230 ? 4.882 -3.709 -18.316 1.00 93.81 230 ASP A C 1
ATOM 1768 O O . ASP A 1 230 ? 4.122 -4.532 -17.792 1.00 93.81 230 ASP A O 1
ATOM 1772 N N . LEU A 1 231 ? 4.713 -2.396 -18.192 1.00 96.69 231 LEU A N 1
ATOM 1773 C CA . LEU A 1 231 ? 3.487 -1.806 -17.674 1.00 96.69 231 LEU A CA 1
ATOM 1774 C C . LEU A 1 231 ? 2.390 -2.024 -18.725 1.00 96.69 231 LEU A C 1
ATOM 1776 O O . LEU A 1 231 ? 2.492 -1.540 -19.855 1.00 96.69 231 LEU A O 1
ATOM 1780 N N . ILE A 1 232 ? 1.354 -2.792 -18.398 1.00 96.56 232 ILE A N 1
ATOM 1781 C CA . ILE A 1 232 ? 0.297 -3.115 -19.371 1.00 96.56 232 ILE A CA 1
ATOM 1782 C C . ILE A 1 232 ? -0.754 -2.011 -19.463 1.00 96.56 232 ILE A C 1
ATOM 1784 O O . ILE A 1 232 ? -1.437 -1.906 -20.478 1.00 96.56 232 ILE A O 1
ATOM 1788 N N . THR A 1 233 ? -0.869 -1.165 -18.438 1.00 96.00 233 THR A N 1
ATOM 1789 C CA . THR A 1 233 ? -1.867 -0.083 -18.383 1.00 96.00 233 THR A CA 1
ATOM 1790 C C . THR A 1 233 ? -1.488 1.160 -19.185 1.00 96.00 233 THR A C 1
ATOM 1792 O O . THR A 1 233 ? -2.346 2.011 -19.426 1.00 96.00 233 THR A O 1
ATOM 1795 N N . VAL A 1 234 ? -0.227 1.273 -19.613 1.00 95.00 234 VAL A N 1
ATOM 1796 C CA . VAL A 1 234 ? 0.255 2.394 -20.444 1.00 95.00 234 VAL A CA 1
ATOM 1797 C C . VAL A 1 234 ? 0.112 2.131 -21.948 1.00 95.00 234 VAL A C 1
ATOM 1799 O O . VAL A 1 234 ? 0.341 3.040 -22.751 1.00 95.00 234 VAL A O 1
ATOM 1802 N N . LYS A 1 235 ? -0.236 0.900 -22.344 1.00 87.69 235 LYS A N 1
ATOM 1803 C CA . LYS A 1 235 ? -0.393 0.498 -23.749 1.00 87.69 235 LYS A CA 1
ATOM 1804 C C . LYS A 1 235 ? -1.674 1.104 -24.330 1.00 87.69 235 LYS A C 1
ATOM 1806 O O . LYS A 1 235 ? -2.746 0.970 -23.711 1.00 87.69 235 LYS A O 1
#

Sequence (235 aa):
MISGPSIYDRARFRNVVLRPETEQLLQQNPSGQQLARLNKLLLEDAYPGELAKSVSTGWVVKDGAMASTGSGRGVIYTAKDYGRYRVMFTMRHVSGNPDHQACVLVFCSRPPAGEKPLDALGGIQFQVPNGGHWDYRPGMNNNGGPEFTSVTKTHFDVHEWSRVEIVADAAKGTARMAVAQPPGSKAVEVLDFQDPAAGKVGPIAWQMHNAGLFDEYRDVTIESDPKDDDLITVK

Secondary structure (DSSP, 8-state):
---SS----TTTTTT----HHHHHHHHT---HHHHHHHHHHHHHHH-TTTSPPPPPPSEEEETTEEEE-SSSSEEEE-SS-BSEEEEEEEEEEEE-SS---EEEEESPPPPPTTSPPPGGGG-EEEEETTTEEEE-STTT-B--GGGEEE-S-----TTS-EEEEEEEETTTTEEEEEEESSTTSPPEEEEEEE-TTT---B--EEEE-STT-EEEEEEEEEEES-S-SS-STT-